Protein 5MVX (pdb70)

Sequence (299 aa):
SGVFQLQLQEFINERGVLASGRPCEPGCRTFFRVCLKHFQAVVSPGPCTFGTVSTPVLGTNSFAVRDDSSGGGRNPLQLPFNFTWPGTFSLIIEAWHAPGDDLRPEALPPDALISKIAIQGSLAVGQNWLLDEQTSTLTRLRYSYRVICSDNYYGDNCSRLCKKRNDHHFGHYVCQPDGNLSCLPGWTGEYCQQPICLSGCHEQNGYCSKPAECLCRPGWQGRLCNECIPHNGCRHGTCSTPWQCTCDEGWGGLFCDQDLNYCTHHSPCKNGATCSNSGQRSYTCTCRPGYTGVDCELEL

GO terms:
  GO:0044344 cellular response to fibroblast growth factor stimulus (P, IDA)
  GO:0035924 cellular response to vascular endothelial growth factor stimulus (P, IMP)
  GO:0010596 negative regulation of endothelial cell migration (P, IMP)
  GO:0060579 ventral spinal cord interneuron fate commitment (P, IMP)
  GO:0090051 negative regulation of cell migration involved in sprouting angiogenesis (P, IMP)
  GO:0008285 negative regulation of cell population proliferation (P, IMP)
  GO:0005515 protein binding (F, IPI)
  GO:0005112 Notch binding (F, TAS)
  GO:0007165 signal transduction (P, TAS)
  GO:0005886 plasma membrane (C, TAS)
  GO:0003180 aortic valve morphogenesis (P, IDA)
  GO:0010628 positive regulation of gene expression (P, IDA)
  GO:0007219 Notch signaling pathway (P, IDA)
  GO:0048018 receptor ligand activity (F, IDA)
  GO:0005112 Notch binding (F, IPI)
  GO:0010629 negative regulation of gene expression (P, IDA)
  GO:1903588 negative regulation of blood vessel endothelial cell proliferation involved in sprouting angiogenesis (P, IDA)
  GO:0090051 negative regulation of cell migration involved in sprouting angiogenesis (P, IDA)

Organism: Homo sapiens (NCBI:txid9606)

Structure (mmCIF, N/CA/C/O backbone):
data_5MVX
#
_entry.id   5MVX
#
_cell.length_a   127.896
_cell.length_b   49.753
_cell.length_c   70.031
_cell.angle_alpha   90.00
_cell.angle_beta   109.15
_cell.angle_gamma   90.00
#
_symmetry.space_group_name_H-M   'C 1 2 1'
#
loop_
_entity.id
_entity.type
_entity.pdbx_description
1 polymer 'Delta-like protein 4'
2 non-polymer alpha-L-fucopyranose
3 water water
#
loop_
_atom_site.group_PDB
_atom_site.id
_atom_site.type_symbol
_atom_site.label_atom_id
_atom_site.label_alt_id
_atom_site.label_comp_id
_atom_site.label_asym_id
_atom_site.label_entity_id
_atom_site.label_seq_id
_atom_site.pdbx_PDB_ins_code
_atom_site.Cartn_x
_atom_site.Cartn_y
_atom_site.Cartn_z
_atom_site.occupancy
_atom_site.B_iso_or_equiv
_atom_site.auth_seq_id
_atom_site.auth_comp_id
_atom_site.auth_asym_id
_atom_site.auth_atom_id
_atom_site.pdbx_PDB_model_num
ATOM 1 N N . SER A 1 1 ? -1.045 -15.466 42.682 1.00 50.28 27 SER A N 1
ATOM 2 C CA . SER A 1 1 ? -0.118 -14.800 43.589 1.00 51.99 27 SER A CA 1
ATOM 3 C C . SER A 1 1 ? 0.910 -15.800 44.110 1.00 45.81 27 SER A C 1
ATOM 4 O O . SER A 1 1 ? 0.748 -17.006 43.923 1.00 44.69 27 SER A O 1
ATOM 7 N N . GLY A 1 2 ? 1.956 -15.307 44.761 1.00 47.74 28 GLY A N 1
ATOM 8 C CA . GLY A 1 2 ? 2.968 -16.185 45.310 1.00 45.11 28 GLY A CA 1
ATOM 9 C C . GLY A 1 2 ? 4.219 -15.412 45.675 1.00 40.91 28 GLY A C 1
ATOM 10 O O . GLY A 1 2 ? 4.214 -14.183 45.749 1.00 39.99 28 GLY A O 1
ATOM 11 N N . VAL A 1 3 ? 5.297 -16.168 45.910 1.00 37.60 29 VAL A N 1
ATOM 12 C CA . VAL A 1 3 ? 6.576 -15.581 46.302 1.00 38.24 29 VAL A CA 1
ATOM 13 C C . VAL A 1 3 ? 7.703 -16.247 45.521 1.00 42.16 29 VAL A C 1
ATOM 14 O O . VAL A 1 3 ? 7.898 -17.466 45.614 1.00 35.62 29 VAL A O 1
ATOM 18 N N . PHE A 1 4 ? 8.448 -15.448 44.764 1.00 37.24 30 PHE A N 1
ATOM 19 C CA . PHE A 1 4 ? 9.665 -15.918 44.117 1.00 40.04 30 PHE A CA 1
ATOM 20 C C . PHE A 1 4 ? 10.802 -15.861 45.131 1.00 38.22 30 PHE A C 1
ATOM 21 O O . PHE A 1 4 ? 11.052 -14.809 45.730 1.00 39.02 30 PHE A O 1
ATOM 29 N N . GLN A 1 5 ? 11.474 -16.986 45.346 1.00 32.70 31 GLN A N 1
ATOM 30 C CA . GLN A 1 5 ? 12.573 -17.060 46.296 1.00 35.00 31 GLN A CA 1
ATOM 31 C C . GLN A 1 5 ? 13.877 -17.303 45.553 1.00 36.53 31 GLN A C 1
ATOM 32 O O . GLN A 1 5 ? 13.906 -18.039 44.567 1.00 37.78 31 GLN A O 1
ATOM 38 N N . LEU A 1 6 ? 14.953 -16.683 46.035 1.00 38.05 32 LEU A N 1
ATOM 39 C CA . LEU A 1 6 ? 16.265 -16.787 45.403 1.00 35.03 32 LEU A CA 1
ATOM 40 C C . LEU A 1 6 ? 17.309 -16.967 46.491 1.00 36.64 32 LEU A C 1
ATOM 41 O O . LEU A 1 6 ? 17.374 -16.160 47.425 1.00 36.98 32 LEU A O 1
ATOM 46 N N . GLN A 1 7 ? 18.092 -18.038 46.394 1.00 35.38 33 GLN A N 1
ATOM 47 C CA . GLN A 1 7 ? 19.264 -18.238 47.235 1.00 40.10 33 GLN A CA 1
ATOM 48 C C . GLN A 1 7 ? 20.506 -17.852 46.449 1.00 43.72 33 GLN A C 1
ATOM 49 O O . GLN A 1 7 ? 20.642 -18.218 45.279 1.00 41.99 33 GLN A O 1
ATOM 55 N N . LEU A 1 8 ? 21.414 -17.128 47.092 1.00 43.08 34 LEU A N 1
ATOM 56 C CA . LEU A 1 8 ? 22.745 -16.870 46.548 1.00 42.48 34 LEU A CA 1
ATOM 57 C C . LEU A 1 8 ? 23.721 -17.725 47.341 1.00 42.29 34 LEU A C 1
ATOM 58 O O . LEU A 1 8 ? 23.809 -17.593 48.567 1.00 43.83 34 LEU A O 1
ATOM 63 N N . GLN A 1 9 ? 24.424 -18.617 46.655 1.00 37.90 35 GLN A N 1
ATOM 64 C CA . GLN A 1 9 ? 25.241 -19.613 47.337 1.00 40.19 35 GLN A CA 1
ATOM 65 C C . GLN A 1 9 ? 26.726 -19.276 47.342 1.00 39.31 35 GLN A C 1
ATOM 66 O O . GLN A 1 9 ? 27.360 -19.377 48.393 1.00 38.10 35 GLN A O 1
ATOM 72 N N . GLU A 1 10 ? 27.289 -18.862 46.202 1.00 38.50 36 GLU A N 1
ATOM 73 C CA . GLU A 1 10 ? 28.728 -18.653 46.071 1.00 38.01 36 GLU A CA 1
ATOM 74 C C . GLU A 1 10 ? 28.997 -17.637 44.965 1.00 38.87 36 GLU A C 1
ATOM 75 O O . GLU A 1 10 ? 28.335 -17.656 43.923 1.00 38.34 36 GLU A O 1
ATOM 81 N N . PHE A 1 11 ? 29.974 -16.759 45.195 1.00 35.06 37 PHE A N 1
ATOM 82 C CA . PHE A 1 11 ? 30.410 -15.789 44.198 1.00 33.99 37 PHE A CA 1
ATOM 83 C C . PHE A 1 11 ? 31.925 -15.844 44.107 1.00 34.70 37 PHE A C 1
ATOM 84 O O . PHE A 1 11 ? 32.609 -15.776 45.133 1.00 35.16 37 PHE A O 1
ATOM 92 N N . ILE A 1 12 ? 32.440 -15.996 42.886 1.00 35.21 38 ILE A N 1
ATOM 93 C CA . ILE A 1 12 ? 33.872 -16.115 42.617 1.00 36.89 38 ILE A CA 1
ATOM 94 C C . ILE A 1 12 ? 34.327 -14.846 41.910 1.00 39.23 38 ILE A C 1
ATOM 95 O O . ILE A 1 12 ? 33.773 -14.480 40.870 1.00 37.98 38 ILE A O 1
ATOM 100 N N . ASN A 1 13 ? 35.347 -14.185 42.464 1.00 39.86 39 ASN A N 1
ATOM 101 C CA . ASN A 1 13 ? 35.950 -12.985 41.875 1.00 38.88 39 ASN A CA 1
ATOM 102 C C . ASN A 1 13 ? 37.415 -12.997 42.333 1.00 38.13 39 ASN A C 1
ATOM 103 O O . ASN A 1 13 ? 37.823 -12.289 43.259 1.00 38.14 39 ASN A O 1
ATOM 108 N N . GLU A 1 14 ? 38.217 -13.855 41.692 1.00 45.74 40 GLU A N 1
ATOM 109 C CA . GLU A 1 14 ? 39.556 -14.137 42.213 1.00 51.12 40 GLU A CA 1
ATOM 110 C C . GLU A 1 14 ? 40.518 -12.962 42.040 1.00 49.08 40 GLU A C 1
ATOM 111 O O . GLU A 1 14 ? 41.400 -12.774 42.885 1.00 49.79 40 GLU A O 1
ATOM 117 N N . ARG A 1 15 ? 40.365 -12.152 40.983 1.00 51.69 41 ARG A N 1
ATOM 118 C CA . ARG A 1 15 ? 41.181 -10.942 40.849 1.00 48.51 41 ARG A CA 1
ATOM 119 C C . ARG A 1 15 ? 40.668 -9.764 41.664 1.00 44.96 41 ARG A C 1
ATOM 120 O O . ARG A 1 15 ? 41.355 -8.740 41.724 1.00 45.21 41 ARG A O 1
ATOM 128 N N . GLY A 1 16 ? 39.479 -9.860 42.255 1.00 40.97 42 GLY A N 1
ATOM 129 C CA . GLY A 1 16 ? 38.928 -8.736 42.986 1.00 36.72 42 GLY A CA 1
ATOM 130 C C . GLY A 1 16 ? 38.793 -7.481 42.147 1.00 35.59 42 GLY A C 1
ATOM 131 O O . GLY A 1 16 ? 39.237 -6.403 42.556 1.00 38.05 42 GLY A O 1
ATOM 132 N N . VAL A 1 17 ? 38.176 -7.606 40.971 1.00 38.53 43 VAL A N 1
ATOM 133 C CA . VAL A 1 17 ? 38.093 -6.514 40.007 1.00 40.10 43 VAL A CA 1
ATOM 134 C C . VAL A 1 17 ? 36.636 -6.139 39.765 1.00 36.76 43 VAL A C 1
ATOM 135 O O . VAL A 1 17 ? 35.717 -6.940 39.945 1.00 34.71 43 VAL A O 1
ATOM 139 N N . LEU A 1 18 ? 36.447 -4.895 39.340 1.00 35.62 44 LEU A N 1
ATOM 140 C CA . LEU A 1 18 ? 35.169 -4.377 38.894 1.00 36.23 44 LEU A CA 1
ATOM 141 C C . LEU A 1 18 ? 34.931 -4.774 37.434 1.00 38.33 44 LEU A C 1
ATOM 142 O O . LEU A 1 18 ? 35.823 -5.292 36.754 1.00 39.61 44 LEU A O 1
ATOM 147 N N . ALA A 1 19 ? 33.699 -4.553 36.957 1.00 35.35 45 ALA A N 1
ATOM 148 C CA . ALA A 1 19 ? 33.392 -4.831 35.558 1.00 40.14 45 ALA A CA 1
ATOM 149 C C . ALA A 1 19 ? 34.274 -4.016 34.626 1.00 35.65 45 ALA A C 1
ATOM 150 O O . ALA A 1 19 ? 34.548 -4.447 33.505 1.00 38.44 45 ALA A O 1
ATOM 152 N N . SER A 1 20 ? 34.731 -2.844 35.076 1.00 38.96 46 SER A N 1
ATOM 153 C CA . SER A 1 20 ? 35.674 -2.039 34.303 1.00 43.14 46 SER A CA 1
ATOM 154 C C . SER A 1 20 ? 37.043 -2.696 34.181 1.00 45.52 46 SER A C 1
ATOM 155 O O . SER A 1 20 ? 37.839 -2.305 33.317 1.00 45.11 46 SER A O 1
ATOM 158 N N . GLY A 1 21 ? 37.341 -3.682 35.013 1.00 47.55 47 GLY A N 1
ATOM 159 C CA . GLY A 1 21 ? 38.662 -4.266 35.049 1.00 38.45 47 GLY A CA 1
ATOM 160 C C . GLY A 1 21 ? 39.577 -3.659 36.086 1.00 43.03 47 GLY A C 1
ATOM 161 O O . GLY A 1 21 ? 40.680 -4.174 36.290 1.00 52.25 47 GLY A O 1
ATOM 162 N N . ARG A 1 22 ? 39.157 -2.595 36.749 1.00 46.48 48 ARG A N 1
ATOM 163 C CA . ARG A 1 22 ? 39.968 -1.984 37.792 1.00 43.98 48 ARG A CA 1
ATOM 164 C C . ARG A 1 22 ? 39.787 -2.721 39.123 1.00 51.62 48 ARG A C 1
ATOM 165 O O . ARG A 1 22 ? 38.692 -3.209 39.426 1.00 42.55 48 ARG A O 1
ATOM 173 N N . PRO A 1 23 ? 40.848 -2.815 39.936 1.00 50.42 49 PRO A N 1
ATOM 174 C CA . PRO A 1 23 ? 40.729 -3.516 41.222 1.00 47.17 49 PRO A CA 1
ATOM 175 C C . PRO A 1 23 ? 39.881 -2.753 42.231 1.00 47.59 49 PRO A C 1
ATOM 176 O O . PRO A 1 23 ? 39.968 -1.529 42.357 1.00 47.64 49 PRO A O 1
ATOM 180 N N . CYS A 1 24 ? 39.053 -3.494 42.959 1.00 41.53 50 CYS A N 1
ATOM 181 C CA . CYS A 1 24 ? 38.373 -2.909 44.101 1.00 43.12 50 CYS A CA 1
ATOM 182 C C . CYS A 1 24 ? 39.385 -2.572 45.188 1.00 47.03 50 CYS A C 1
ATOM 183 O O . CYS A 1 24 ? 40.324 -3.333 45.441 1.00 44.94 50 CYS A O 1
ATOM 186 N N . GLU A 1 25 ? 39.180 -1.436 45.845 1.00 47.27 51 GLU A N 1
ATOM 187 C CA . GLU A 1 25 ? 40.021 -1.028 46.967 1.00 51.63 51 GLU A CA 1
ATOM 188 C C . GLU A 1 25 ? 39.245 -1.092 48.261 1.00 45.91 51 GLU A C 1
ATOM 189 O O . GLU A 1 25 ? 38.213 -0.434 48.368 1.00 48.13 51 GLU A O 1
ATOM 195 N N . PRO A 1 26 ? 39.716 -1.870 49.257 1.00 44.72 52 PRO A N 1
ATOM 196 C CA . PRO A 1 26 ? 40.861 -2.783 49.298 1.00 42.89 52 PRO A CA 1
ATOM 197 C C . PRO A 1 26 ? 40.501 -4.173 48.779 1.00 43.74 52 PRO A C 1
ATOM 198 O O . PRO A 1 26 ? 41.371 -5.030 48.593 1.00 42.40 52 PRO A O 1
ATOM 202 N N . GLY A 1 27 ? 39.203 -4.375 48.569 1.00 43.88 53 GLY A N 1
ATOM 203 C CA . GLY A 1 27 ? 38.660 -5.586 47.976 1.00 40.77 53 GLY A CA 1
ATOM 204 C C . GLY A 1 27 ? 37.202 -5.355 47.652 1.00 38.06 53 GLY A C 1
ATOM 205 O O . GLY A 1 27 ? 36.593 -4.385 48.111 1.00 35.65 53 GLY A O 1
ATOM 206 N N . CYS A 1 28 ? 36.636 -6.257 46.853 1.00 36.07 54 CYS A N 1
ATOM 207 C CA . CYS A 1 28 ? 35.257 -6.075 46.388 1.00 31.93 54 CYS A CA 1
ATOM 208 C C . CYS A 1 28 ? 34.288 -6.466 47.507 1.00 34.12 54 CYS A C 1
ATOM 209 O O . CYS A 1 28 ? 34.021 -7.650 47.739 1.00 33.33 54 CYS A O 1
ATOM 212 N N . ARG A 1 29 ? 33.757 -5.462 48.207 1.00 31.35 55 ARG A N 1
ATOM 213 C CA . ARG A 1 29 ? 32.744 -5.656 49.246 1.00 31.91 55 ARG A CA 1
ATOM 214 C C . ARG A 1 29 ? 31.400 -5.820 48.547 1.00 32.77 55 ARG A C 1
ATOM 215 O O . ARG A 1 29 ? 30.750 -4.837 48.180 1.00 31.37 55 ARG A O 1
ATOM 223 N N . THR A 1 30 ? 30.984 -7.070 48.361 1.00 33.95 56 THR A N 1
ATOM 224 C CA . THR A 1 30 ? 30.021 -7.438 47.328 1.00 31.72 56 THR A CA 1
ATOM 225 C C . THR A 1 30 ? 28.625 -7.567 47.919 1.00 31.47 56 THR A C 1
ATOM 226 O O . THR A 1 30 ? 28.408 -8.372 48.832 1.00 30.50 56 THR A O 1
ATOM 230 N N . PHE A 1 31 ? 27.689 -6.784 47.388 1.00 30.22 57 PHE A N 1
ATOM 231 C CA . PHE A 1 31 ? 26.262 -6.955 47.616 1.00 31.53 57 PHE A CA 1
ATOM 232 C C . PHE A 1 31 ? 25.557 -7.070 46.268 1.00 31.87 57 PHE A C 1
ATOM 233 O O . PHE A 1 31 ? 26.131 -6.782 45.208 1.00 31.37 57 PHE A O 1
ATOM 241 N N . PHE A 1 32 ? 24.302 -7.505 46.309 1.00 31.49 58 PHE A N 1
ATOM 242 C CA . PHE A 1 32 ? 23.565 -7.861 45.105 1.00 30.67 58 PHE A CA 1
ATOM 243 C C . PHE A 1 32 ? 22.262 -7.074 45.001 1.00 34.50 58 PHE A C 1
ATOM 244 O O . PHE A 1 32 ? 21.563 -6.888 45.997 1.00 35.51 58 PHE A O 1
ATOM 252 N N . ARG A 1 33 ? 21.950 -6.603 43.790 1.00 36.38 59 ARG A N 1
ATOM 253 C CA . ARG A 1 33 ? 20.636 -6.062 43.447 1.00 36.29 59 ARG A CA 1
ATOM 254 C C . ARG A 1 33 ? 19.958 -7.024 42.483 1.00 39.37 59 ARG A C 1
ATOM 255 O O . ARG A 1 33 ? 20.567 -7.446 41.489 1.00 31.93 59 ARG A O 1
ATOM 263 N N . VAL A 1 34 ? 18.700 -7.348 42.759 1.00 37.37 60 VAL A N 1
ATOM 264 C CA . VAL A 1 34 ? 17.955 -8.361 42.022 1.00 34.50 60 VAL A CA 1
ATOM 265 C C . VAL A 1 34 ? 16.724 -7.717 41.407 1.00 38.38 60 VAL A C 1
ATOM 266 O O . VAL A 1 34 ? 15.950 -7.058 42.105 1.00 35.78 60 VAL A O 1
ATOM 270 N N . CYS A 1 35 ? 16.546 -7.914 40.103 1.00 37.81 61 CYS A N 1
ATOM 271 C CA . CYS A 1 35 ? 15.390 -7.427 39.359 1.00 35.79 61 CYS A CA 1
ATOM 272 C C . CYS A 1 35 ? 14.699 -8.620 38.711 1.00 41.14 61 CYS A C 1
ATOM 273 O O . CYS A 1 35 ? 15.328 -9.369 37.952 1.00 35.07 61 CYS A O 1
ATOM 276 N N . LEU A 1 36 ? 13.411 -8.798 39.002 1.00 35.78 62 LEU A N 1
ATOM 277 C CA . LEU A 1 36 ? 12.622 -9.882 38.426 1.00 34.36 62 LEU A CA 1
ATOM 278 C C . LEU A 1 36 ? 11.511 -9.286 37.577 1.00 42.62 62 LEU A C 1
ATOM 279 O O . LEU A 1 36 ? 10.799 -8.383 38.030 1.00 40.38 62 LEU A O 1
ATOM 284 N N . LYS A 1 37 ? 11.365 -9.778 36.345 1.00 40.41 63 LYS A N 1
ATOM 285 C CA . LYS A 1 37 ? 10.381 -9.218 35.431 1.00 41.75 63 LYS A CA 1
ATOM 286 C C . LYS A 1 37 ? 9.778 -10.318 34.570 1.00 42.61 63 LYS A C 1
ATOM 287 O O . LYS A 1 37 ? 10.270 -11.452 34.526 1.00 39.25 63 LYS A O 1
ATOM 293 N N . HIS A 1 38 ? 8.702 -9.957 33.868 1.00 41.08 64 HIS A N 1
ATOM 294 C CA . HIS A 1 38 ? 8.083 -10.863 32.911 1.00 40.84 64 HIS A CA 1
ATOM 295 C C . HIS A 1 38 ? 9.054 -11.202 31.789 1.00 44.85 64 HIS A C 1
ATOM 296 O O . HIS A 1 38 ? 9.937 -10.416 31.439 1.00 44.87 64 HIS A O 1
ATOM 303 N N . PHE A 1 39 ? 8.878 -12.388 31.217 1.00 44.84 65 PHE A N 1
ATOM 304 C CA . PHE A 1 39 ? 9.803 -12.854 30.197 1.00 45.50 65 PHE A CA 1
ATOM 305 C C . PHE A 1 39 ? 9.744 -11.964 28.960 1.00 49.15 65 PHE A C 1
ATOM 306 O O . PHE A 1 39 ? 8.671 -11.554 28.515 1.00 47.65 65 PHE A O 1
ATOM 314 N N . GLN A 1 40 ? 10.912 -11.650 28.411 1.00 52.17 66 GLN A N 1
ATOM 315 C CA . GLN A 1 40 ? 10.982 -11.025 27.097 1.00 65.97 66 GLN A CA 1
ATOM 316 C C . GLN A 1 40 ? 12.089 -11.676 26.283 1.00 63.96 66 GLN A C 1
ATOM 317 O O . GLN A 1 40 ? 13.143 -12.034 26.820 1.00 64.92 66 GLN A O 1
ATOM 323 N N . ALA A 1 41 ? 11.839 -11.804 24.977 1.00 72.13 67 ALA A N 1
ATOM 324 C CA . ALA A 1 41 ? 12.746 -12.531 24.091 1.00 76.21 67 ALA A CA 1
ATOM 325 C C . ALA A 1 41 ? 14.162 -11.963 24.146 1.00 81.43 67 ALA A C 1
ATOM 326 O O . ALA A 1 41 ? 15.138 -12.714 24.272 1.00 81.51 67 ALA A O 1
ATOM 328 N N . VAL A 1 42 ? 14.299 -10.640 24.059 1.00 83.81 68 VAL A N 1
ATOM 329 C CA . VAL A 1 42 ? 15.604 -9.985 24.058 1.00 85.40 68 VAL A CA 1
ATOM 330 C C . VAL A 1 42 ? 15.723 -9.113 25.298 1.00 80.84 68 VAL A C 1
ATOM 331 O O . VAL A 1 42 ? 14.817 -8.330 25.610 1.00 73.88 68 VAL A O 1
ATOM 335 N N . VAL A 1 43 ? 16.846 -9.264 26.001 1.00 81.88 69 VAL A N 1
ATOM 336 C CA . VAL A 1 43 ? 17.234 -8.451 27.148 1.00 82.00 69 VAL A CA 1
ATOM 337 C C . VAL A 1 43 ? 17.194 -6.977 26.765 1.00 85.66 69 VAL A C 1
ATOM 338 O O . VAL A 1 43 ? 17.968 -6.519 25.915 1.00 79.68 69 VAL A O 1
ATOM 342 N N . SER A 1 44 ? 16.279 -6.231 27.381 1.00 83.75 70 SER A N 1
ATOM 343 C CA . SER A 1 44 ? 16.070 -4.822 27.086 1.00 77.81 70 SER A CA 1
ATOM 344 C C . SER A 1 44 ? 15.694 -4.113 28.376 1.00 78.01 70 SER A C 1
ATOM 345 O O . SER A 1 44 ? 15.074 -4.723 29.257 1.00 73.62 70 SER A O 1
ATOM 348 N N . PRO A 1 45 ? 16.048 -2.837 28.523 1.00 78.52 71 PRO A N 1
ATOM 349 C CA . PRO A 1 45 ? 15.694 -2.115 29.749 1.00 69.69 71 PRO A CA 1
ATOM 350 C C . PRO A 1 45 ? 14.185 -2.018 29.895 1.00 63.39 71 PRO A C 1
ATOM 351 O O . PRO A 1 45 ? 13.417 -2.248 28.958 1.00 70.06 71 PRO A O 1
ATOM 355 N N . GLY A 1 46 ? 13.760 -1.673 31.100 1.00 61.65 72 GLY A N 1
ATOM 356 C CA . GLY A 1 46 ? 12.357 -1.634 31.422 1.00 56.70 72 GLY A CA 1
ATOM 357 C C . GLY A 1 46 ? 12.148 -1.959 32.882 1.00 54.58 72 GLY A C 1
ATOM 358 O O . GLY A 1 46 ? 13.044 -2.476 33.554 1.00 62.45 72 GLY A O 1
ATOM 359 N N . PRO A 1 47 ? 10.958 -1.672 33.399 1.00 54.58 73 PRO A N 1
ATOM 360 C CA . PRO A 1 47 ? 10.732 -1.787 34.841 1.00 49.35 73 PRO A CA 1
ATOM 361 C C . PRO A 1 47 ? 10.756 -3.232 35.311 1.00 52.61 73 PRO A C 1
ATOM 362 O O . PRO A 1 47 ? 10.559 -4.177 34.540 1.00 54.11 73 PRO A O 1
ATOM 366 N N . CYS A 1 48 ? 10.997 -3.389 36.615 1.00 53.23 74 CYS A N 1
ATOM 367 C CA . CYS A 1 48 ? 11.032 -4.704 37.254 1.00 48.92 74 CYS A CA 1
ATOM 368 C C . CYS A 1 48 ? 9.608 -5.030 37.684 1.00 45.74 74 CYS A C 1
ATOM 369 O O . CYS A 1 48 ? 9.166 -4.679 38.774 1.00 45.56 74 CYS A O 1
ATOM 372 N N . THR A 1 49 ? 8.884 -5.734 36.813 1.00 47.81 75 THR A N 1
ATOM 373 C CA . THR A 1 49 ? 7.448 -5.914 37.004 1.00 49.09 75 THR A CA 1
ATOM 374 C C . THR A 1 49 ? 7.105 -6.813 38.192 1.00 49.41 75 THR A C 1
ATOM 375 O O . THR A 1 49 ? 5.971 -6.757 38.678 1.00 53.54 75 THR A O 1
ATOM 379 N N . PHE A 1 50 ? 8.039 -7.636 38.674 1.00 43.03 76 PHE A N 1
ATOM 380 C CA . PHE A 1 50 ? 7.853 -8.373 39.921 1.00 43.28 76 PHE A CA 1
ATOM 381 C C . PHE A 1 50 ? 8.540 -7.712 41.098 1.00 46.51 76 PHE A C 1
ATOM 382 O O . PHE A 1 50 ? 8.457 -8.231 42.214 1.00 50.56 76 PHE A O 1
ATOM 390 N N . GLY A 1 51 ? 9.259 -6.624 40.874 1.00 45.39 77 GLY A N 1
ATOM 391 C CA . GLY A 1 51 ? 9.930 -5.918 41.945 1.00 46.47 77 GLY A CA 1
ATOM 392 C C . GLY A 1 51 ? 11.438 -6.117 41.921 1.00 47.52 77 GLY A C 1
ATOM 393 O O . GLY A 1 51 ? 11.999 -6.871 41.120 1.00 36.67 77 GLY A O 1
ATOM 394 N N . THR A 1 52 ? 12.081 -5.381 42.822 1.00 47.74 78 THR A N 1
ATOM 395 C CA . THR A 1 52 ? 13.507 -5.452 43.084 1.00 42.52 78 THR A CA 1
ATOM 396 C C . THR A 1 52 ? 13.721 -5.747 44.558 1.00 45.01 78 THR A C 1
ATOM 397 O O . THR A 1 52 ? 12.899 -5.378 45.403 1.00 49.11 78 THR A O 1
ATOM 401 N N . VAL A 1 53 ? 14.833 -6.415 44.861 1.00 38.65 79 VAL A N 1
ATOM 402 C CA . VAL A 1 53 ? 15.299 -6.604 46.229 1.00 39.10 79 VAL A CA 1
ATOM 403 C C . VAL A 1 53 ? 16.815 -6.490 46.198 1.00 40.33 79 VAL A C 1
ATOM 404 O O . VAL A 1 53 ? 17.439 -6.689 45.150 1.00 42.55 79 VAL A O 1
ATOM 408 N N . SER A 1 54 ? 17.405 -6.110 47.333 1.00 37.37 80 SER A N 1
ATOM 409 C CA . SER A 1 54 ? 18.848 -5.934 47.447 1.00 40.79 80 SER A CA 1
ATOM 410 C C . SER A 1 54 ? 19.351 -6.626 48.705 1.00 40.90 80 SER A C 1
ATOM 411 O O . SER A 1 54 ? 18.598 -6.856 49.649 1.00 41.30 80 SER A O 1
ATOM 414 N N . THR A 1 55 ? 20.640 -6.953 48.715 1.00 37.41 81 THR A N 1
ATOM 415 C CA . THR A 1 55 ? 21.245 -7.555 49.892 1.00 38.49 81 THR A CA 1
ATOM 416 C C . THR A 1 55 ? 22.178 -6.576 50.585 1.00 37.97 81 THR A C 1
ATOM 417 O O . THR A 1 55 ? 22.611 -5.579 49.997 1.00 37.70 81 THR A O 1
ATOM 421 N N . PRO A 1 56 ? 22.523 -6.832 51.833 1.00 36.06 82 PRO A N 1
ATOM 422 C CA . PRO A 1 56 ? 23.713 -6.179 52.388 1.00 38.11 82 PRO A CA 1
ATOM 423 C C . PRO A 1 56 ? 24.969 -6.780 51.773 1.00 38.23 82 PRO A C 1
ATOM 424 O O . PRO A 1 56 ? 24.884 -7.680 50.924 1.00 31.70 82 PRO A O 1
ATOM 428 N N . VAL A 1 57 ? 26.141 -6.287 52.186 1.00 36.79 83 VAL A N 1
ATOM 429 C CA . VAL A 1 57 ? 27.391 -6.903 51.760 1.00 36.17 83 VAL A CA 1
ATOM 430 C C . VAL A 1 57 ? 27.472 -8.314 52.326 1.00 37.54 83 VAL A C 1
ATOM 431 O O . VAL A 1 57 ? 27.310 -8.536 53.532 1.00 35.47 83 VAL A O 1
ATOM 435 N N . LEU A 1 58 ? 27.706 -9.283 51.446 1.00 38.10 84 LEU A N 1
ATOM 436 C CA . LEU A 1 58 ? 27.692 -10.679 51.845 1.00 35.53 84 LEU A CA 1
ATOM 437 C C . LEU A 1 58 ? 29.080 -11.271 51.994 1.00 35.98 84 LEU A C 1
ATOM 438 O O . LEU A 1 58 ? 29.216 -12.300 52.657 1.00 37.10 84 LEU A O 1
ATOM 443 N N . GLY A 1 59 ? 30.093 -10.652 51.395 1.00 35.40 85 GLY A N 1
ATOM 444 C CA . GLY A 1 59 ? 31.453 -11.157 51.433 1.00 31.90 85 GLY A CA 1
ATOM 445 C C . GLY A 1 59 ? 32.348 -10.248 50.616 1.00 34.89 85 GLY A C 1
ATOM 446 O O . GLY A 1 59 ? 31.894 -9.266 50.020 1.00 32.75 85 GLY A O 1
ATOM 447 N N . THR A 1 60 ? 33.634 -10.593 50.589 1.00 29.12 86 THR A N 1
ATOM 448 C CA . THR A 1 60 ? 34.646 -9.818 49.886 1.00 33.91 86 THR A CA 1
ATOM 449 C C . THR A 1 60 ? 35.374 -10.706 48.888 1.00 37.21 86 THR A C 1
ATOM 450 O O . THR A 1 60 ? 35.830 -11.798 49.245 1.00 34.03 86 THR A O 1
ATOM 454 N N . ASN A 1 61 ? 35.484 -10.220 47.647 1.00 32.33 87 ASN A N 1
ATOM 455 C CA . ASN A 1 61 ? 36.091 -10.932 46.525 1.00 33.67 87 ASN A CA 1
ATOM 456 C C . ASN A 1 61 ? 35.400 -12.270 46.289 1.00 36.37 87 ASN A C 1
ATOM 457 O O . ASN A 1 61 ? 34.302 -12.294 45.719 1.00 36.50 87 ASN A O 1
ATOM 462 N N . SER A 1 62 ? 36.018 -13.381 46.692 1.00 34.45 88 SER A N 1
ATOM 463 C CA . SER A 1 62 ? 35.418 -14.707 46.550 1.00 37.29 88 SER A CA 1
ATOM 464 C C . S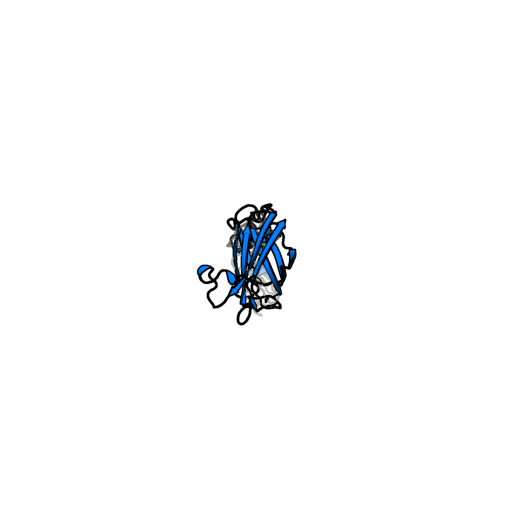ER A 1 62 ? 34.879 -15.193 47.892 1.00 39.18 88 SER A C 1
ATOM 465 O O . SER A 1 62 ? 35.570 -15.110 48.912 1.00 41.09 88 SER A O 1
ATOM 468 N N . PHE A 1 63 ? 33.650 -15.704 47.896 1.00 36.58 89 PHE A N 1
ATOM 469 C CA . PHE A 1 63 ? 33.048 -16.045 49.176 1.00 37.43 89 PHE A CA 1
ATOM 470 C C . PHE A 1 63 ? 31.887 -17.007 48.985 1.00 39.72 89 PHE A C 1
ATOM 471 O O . PHE A 1 63 ? 31.222 -17.010 47.944 1.00 36.92 89 PHE A O 1
ATOM 479 N N . ALA A 1 64 ? 31.662 -17.828 50.011 1.00 38.14 90 ALA A N 1
ATOM 480 C CA . ALA A 1 64 ? 30.420 -18.571 50.158 1.00 39.16 90 ALA A CA 1
ATOM 481 C C . ALA A 1 64 ? 29.475 -17.768 51.043 1.00 38.90 90 ALA A C 1
ATOM 482 O O . ALA A 1 64 ? 29.892 -17.179 52.041 1.00 40.21 90 ALA A O 1
ATOM 484 N N . VAL A 1 65 ? 28.206 -17.721 50.660 1.00 42.82 91 VAL A N 1
ATOM 485 C CA . VAL A 1 65 ? 27.226 -16.928 51.393 1.00 38.39 91 VAL A CA 1
ATOM 486 C C . VAL A 1 65 ? 26.827 -17.683 52.654 1.00 46.99 91 VAL A C 1
ATOM 487 O O . VAL A 1 65 ? 26.473 -18.866 52.592 1.00 46.84 91 VAL A O 1
ATOM 491 N N . ARG A 1 66 ? 26.889 -17.003 53.801 1.00 46.74 92 ARG A N 1
ATOM 492 C CA . ARG A 1 66 ? 26.543 -17.621 55.077 1.00 48.95 92 ARG A CA 1
ATOM 493 C C . ARG A 1 66 ? 25.040 -17.874 55.163 1.00 51.46 92 ARG A C 1
ATOM 494 O O . ARG A 1 66 ? 24.231 -17.140 54.591 1.00 52.72 92 ARG A O 1
ATOM 502 N N . ASP A 1 67 ? 24.668 -18.928 55.894 1.00 53.30 93 ASP A N 1
ATOM 503 C CA . ASP A 1 67 ? 23.256 -19.283 56.023 1.00 57.70 93 ASP A CA 1
ATOM 504 C C . ASP A 1 67 ? 22.434 -18.164 56.646 1.00 52.86 93 ASP A C 1
ATOM 505 O O . ASP A 1 67 ? 21.234 -18.050 56.369 1.00 54.54 93 ASP A O 1
ATOM 510 N N . ASP A 1 68 ? 23.052 -17.342 57.498 1.00 57.52 94 ASP A N 1
ATOM 511 C CA . ASP A 1 68 ? 22.326 -16.266 58.167 1.00 63.21 94 ASP A CA 1
ATOM 512 C C . ASP A 1 68 ? 21.976 -15.133 57.214 1.00 59.30 94 ASP A C 1
ATOM 513 O O . ASP A 1 68 ? 20.916 -14.510 57.356 1.00 52.87 94 ASP A O 1
ATOM 518 N N . SER A 1 69 ? 22.851 -14.851 56.248 1.00 52.27 95 SER A N 1
ATOM 519 C CA . SER A 1 69 ? 22.733 -13.638 55.453 1.00 47.88 95 SER A CA 1
ATOM 520 C C . SER A 1 69 ? 21.443 -13.632 54.649 1.00 43.20 95 SER A C 1
ATOM 521 O O . SER A 1 69 ? 20.899 -14.682 54.301 1.00 44.41 95 SER A O 1
ATOM 524 N N . SER A 1 70 ? 20.949 -12.430 54.363 1.00 42.05 96 SER A N 1
ATOM 525 C CA . SER A 1 70 ? 19.913 -12.278 53.350 1.00 44.78 96 SER A CA 1
ATOM 526 C C . SER A 1 70 ? 20.413 -12.855 52.033 1.00 46.32 96 SER A C 1
ATOM 527 O O . SER A 1 70 ? 21.403 -12.376 51.474 1.00 46.76 96 SER A O 1
ATOM 530 N N . GLY A 1 71 ? 19.753 -13.904 51.554 1.00 43.66 97 GLY A N 1
ATOM 531 C CA . GLY A 1 71 ? 20.198 -14.649 50.399 1.00 40.48 97 GLY A CA 1
ATOM 532 C C . GLY A 1 71 ? 20.728 -16.027 50.723 1.00 40.64 97 GLY A C 1
ATOM 533 O O . GLY A 1 71 ? 20.751 -16.890 49.837 1.00 45.46 97 GLY A O 1
ATOM 534 N N . GLY A 1 72 ? 21.156 -16.258 51.960 1.00 40.80 98 GLY A N 1
ATOM 535 C CA . GLY A 1 72 ? 21.637 -17.564 52.355 1.00 45.28 98 GLY A CA 1
ATOM 536 C C . GLY A 1 72 ? 20.515 -18.583 52.464 1.00 48.11 98 GLY A C 1
ATOM 537 O O . GLY A 1 72 ? 19.325 -18.265 52.397 1.00 42.92 98 GLY A O 1
ATOM 538 N N . GLY A 1 73 ? 20.925 -19.843 52.655 1.00 49.44 99 GLY A N 1
ATOM 539 C CA . GLY A 1 73 ? 1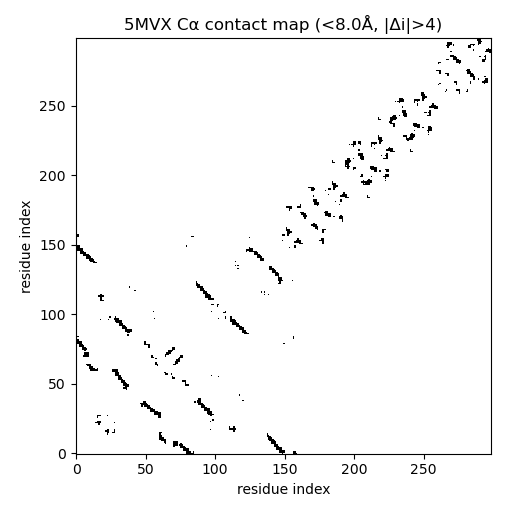9.982 -20.951 52.598 1.00 55.39 99 GLY A CA 1
ATOM 540 C C . GLY A 1 73 ? 18.850 -20.859 53.605 1.00 57.98 99 GLY A C 1
ATOM 541 O O . GLY A 1 73 ? 17.737 -21.322 53.338 1.00 59.87 99 GLY A O 1
ATOM 542 N N . ARG A 1 74 ? 19.107 -20.269 54.767 1.00 57.97 100 ARG A N 1
ATOM 543 C CA . ARG A 1 74 ? 18.074 -20.124 55.778 1.00 61.68 100 ARG A CA 1
ATOM 544 C C . ARG A 1 74 ? 17.441 -18.738 55.790 1.00 61.28 100 ARG A C 1
ATOM 545 O O . ARG A 1 74 ? 16.575 -18.476 56.633 1.00 57.81 100 ARG A O 1
ATOM 553 N N . ASN A 1 75 ? 17.835 -17.848 54.872 1.00 52.94 101 ASN A N 1
ATOM 554 C CA . ASN A 1 75 ? 17.203 -16.534 54.773 1.00 49.91 101 ASN A CA 1
ATOM 555 C C . ASN A 1 75 ? 17.153 -16.065 53.314 1.00 49.02 101 ASN A C 1
ATOM 556 O O . ASN A 1 75 ? 17.745 -15.034 52.968 1.00 40.06 101 ASN A O 1
ATOM 561 N N . PRO A 1 76 ? 16.431 -16.769 52.441 1.00 45.84 102 PRO A N 1
ATOM 562 C CA . PRO A 1 76 ? 16.487 -16.450 51.008 1.00 43.91 102 PRO A CA 1
ATOM 563 C C . PRO A 1 76 ? 15.865 -15.098 50.697 1.00 42.37 102 PRO A C 1
ATOM 564 O O . PRO A 1 76 ? 15.028 -14.586 51.444 1.00 41.63 102 PRO A O 1
ATOM 568 N N . LEU A 1 77 ? 16.292 -14.515 49.578 1.00 36.38 103 LEU A N 1
ATOM 569 C CA . LEU A 1 77 ? 15.625 -1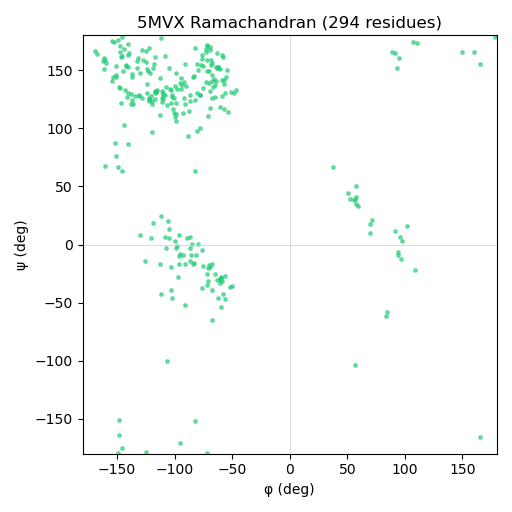3.328 49.069 1.00 37.14 103 LEU A CA 1
ATOM 570 C C . LEU A 1 77 ? 14.217 -13.687 48.605 1.00 38.17 103 LEU A C 1
ATOM 571 O O . LEU A 1 77 ? 13.973 -14.781 48.090 1.00 34.14 103 LEU A O 1
ATOM 576 N N . GLN A 1 78 ? 13.287 -12.747 48.781 1.00 34.46 104 GLN A N 1
ATOM 577 C CA . GLN A 1 78 ? 11.876 -13.008 48.529 1.00 35.67 104 GLN A CA 1
ATOM 578 C C . GLN A 1 78 ? 11.264 -11.873 47.731 1.00 38.15 104 GLN A C 1
ATOM 579 O O . GLN A 1 78 ? 11.385 -10.706 48.116 1.00 39.14 104 GLN A O 1
ATOM 585 N N . LEU A 1 79 ? 10.601 -12.221 46.633 1.00 33.89 105 LEU A N 1
ATOM 586 C CA . LEU A 1 79 ? 9.824 -11.266 45.846 1.00 40.28 105 LEU A CA 1
ATOM 587 C C . LEU A 1 79 ? 8.376 -11.733 45.820 1.00 37.87 105 LEU A C 1
ATOM 588 O O . LEU A 1 79 ? 8.020 -12.619 45.024 1.00 38.83 105 LEU A O 1
ATOM 593 N N . PRO A 1 80 ? 7.516 -11.209 46.689 1.00 46.81 106 PRO A N 1
ATOM 594 C CA . PRO A 1 80 ? 6.093 -11.562 46.623 1.00 40.56 106 PRO A CA 1
ATOM 595 C C . PRO A 1 80 ? 5.387 -10.830 45.493 1.00 43.92 106 PRO A C 1
ATOM 596 O O . PRO A 1 80 ? 5.800 -9.752 45.063 1.00 42.16 106 PRO A O 1
ATOM 600 N N . PHE A 1 81 ? 4.302 -11.438 45.013 1.00 40.83 107 PHE A N 1
ATOM 601 C CA . PHE A 1 81 ? 3.527 -10.870 43.917 1.00 45.71 107 PHE A CA 1
ATOM 602 C C . PHE A 1 81 ? 2.077 -11.312 44.055 1.00 50.05 107 PHE A C 1
ATOM 603 O O . PHE A 1 81 ? 1.796 -12.427 44.509 1.00 45.72 107 PHE A O 1
ATOM 611 N N . ASN A 1 82 ? 1.155 -10.428 43.652 1.00 48.96 108 ASN A N 1
ATOM 612 C CA . ASN A 1 82 ? -0.272 -10.669 43.860 1.00 57.95 108 ASN A CA 1
ATOM 613 C C . ASN A 1 82 ? -0.973 -11.281 42.656 1.00 55.33 108 ASN A C 1
ATOM 614 O O . ASN A 1 82 ? -2.084 -11.800 42.810 1.00 62.18 108 ASN A O 1
ATOM 619 N N . PHE A 1 83 ? -0.372 -11.222 41.472 1.00 52.05 109 PHE A N 1
ATOM 620 C CA . PHE A 1 83 ? -1.044 -11.632 40.249 1.00 48.89 109 PHE A CA 1
ATOM 621 C C . PHE A 1 83 ? -0.705 -13.085 39.915 1.00 48.74 109 PHE A C 1
ATOM 622 O O . PHE A 1 83 ? -0.093 -13.805 40.706 1.00 51.83 109 PHE A O 1
ATOM 630 N N . THR A 1 84 ? -1.104 -13.530 38.730 1.00 49.56 110 THR A N 1
ATOM 631 C CA . THR A 1 84 ? -0.896 -14.913 38.324 1.00 50.57 110 THR A CA 1
ATOM 632 C C . THR A 1 84 ? 0.561 -15.132 37.945 1.00 47.62 110 THR A C 1
ATOM 633 O O . THR A 1 84 ? 1.150 -14.307 37.238 1.00 47.09 110 THR A O 1
ATOM 637 N N . TRP A 1 85 ? 1.145 -16.227 38.430 1.00 43.58 111 TRP A N 1
ATOM 638 C CA . TRP A 1 85 ? 2.522 -16.566 38.059 1.00 43.02 111 TRP A CA 1
ATOM 639 C C . TRP A 1 85 ? 2.556 -16.974 36.592 1.00 40.63 111 TRP A C 1
ATOM 640 O O . TRP A 1 85 ? 1.908 -17.959 36.218 1.00 37.80 111 TRP A O 1
ATOM 651 N N . PRO A 1 86 ? 3.271 -16.249 35.729 1.00 44.96 112 PRO A N 1
ATOM 652 C CA . PRO A 1 86 ? 3.231 -16.540 34.292 1.00 38.35 112 PRO A CA 1
ATOM 653 C C . PRO A 1 86 ? 4.092 -17.714 33.851 1.00 40.01 112 PRO A C 1
ATOM 654 O O . PRO A 1 86 ? 4.126 -18.007 32.650 1.00 41.63 112 PRO A O 1
ATOM 658 N N . GLY A 1 87 ? 4.800 -18.383 34.756 1.00 39.47 113 GLY A N 1
ATOM 659 C CA . GLY A 1 87 ? 5.636 -19.505 34.367 1.00 40.30 113 GLY A CA 1
ATOM 660 C C . GLY A 1 87 ? 7.021 -19.129 33.867 1.00 42.45 113 GLY A C 1
ATOM 661 O O . GLY A 1 87 ? 8.030 -19.586 34.416 1.00 41.21 113 GLY A O 1
ATOM 662 N N . THR A 1 88 ? 7.086 -18.317 32.816 1.00 38.41 114 THR A N 1
ATOM 663 C CA . THR A 1 88 ? 8.354 -17.812 32.299 1.00 41.37 114 THR A CA 1
ATOM 664 C C . THR A 1 88 ? 8.712 -16.484 32.963 1.00 38.77 114 THR A C 1
ATOM 665 O O . THR A 1 88 ? 7.836 -15.747 33.421 1.00 38.31 114 THR A O 1
ATOM 669 N N . PHE A 1 89 ? 10.008 -16.170 32.991 1.00 36.59 115 PHE A N 1
ATOM 670 C CA . PHE A 1 89 ? 10.443 -14.942 33.646 1.00 35.22 115 PHE A CA 1
ATOM 671 C C . PHE A 1 89 ? 11.842 -14.561 33.174 1.00 39.13 115 PHE A C 1
ATOM 672 O O . PHE A 1 89 ? 12.594 -15.390 32.652 1.00 36.11 115 PHE A O 1
ATOM 680 N N . SER A 1 90 ? 12.172 -13.287 33.372 1.00 37.58 116 SER A N 1
ATOM 681 C CA . SER A 1 90 ? 13.526 -12.767 33.219 1.00 41.12 116 SER A CA 1
ATOM 682 C C . SER A 1 90 ? 14.018 -12.298 34.578 1.00 37.72 116 SER A C 1
ATOM 683 O O . SER A 1 90 ? 13.294 -11.599 35.293 1.00 37.29 116 SER A O 1
ATOM 686 N N . LEU A 1 91 ? 15.238 -12.689 34.931 1.00 38.87 117 LEU A N 1
ATOM 687 C CA . LEU A 1 91 ? 15.826 -12.401 36.234 1.00 35.32 117 LEU A CA 1
ATOM 688 C C . LEU A 1 91 ? 17.194 -11.768 36.036 1.00 42.18 117 LEU A C 1
ATOM 689 O O . LEU A 1 91 ? 18.047 -12.340 35.347 1.00 42.13 117 LEU A O 1
ATOM 694 N N . ILE A 1 92 ? 17.410 -10.598 36.636 1.00 37.11 118 ILE A N 1
ATOM 695 C CA . ILE A 1 92 ? 18.685 -9.894 36.538 1.00 34.53 118 ILE A CA 1
ATOM 696 C C . ILE A 1 92 ? 19.287 -9.785 37.930 1.00 37.01 118 ILE A C 1
ATOM 697 O O . ILE A 1 92 ? 18.635 -9.294 38.860 1.00 35.77 118 ILE A O 1
ATOM 702 N N . ILE A 1 93 ? 20.522 -10.253 38.076 1.00 34.42 119 ILE A N 1
ATOM 703 C CA . ILE A 1 93 ? 21.244 -10.190 39.341 1.00 36.61 119 ILE A CA 1
ATOM 704 C C . ILE A 1 93 ? 22.494 -9.358 39.109 1.00 36.86 119 ILE A C 1
ATOM 705 O O . ILE A 1 93 ? 23.315 -9.693 38.245 1.00 34.47 119 ILE A O 1
ATOM 710 N N . GLU A 1 94 ? 22.634 -8.272 39.858 1.00 30.39 120 GLU A N 1
ATOM 711 C CA . GLU A 1 94 ? 23.804 -7.411 39.743 1.00 33.78 120 GLU A CA 1
ATOM 712 C C . GLU A 1 94 ? 24.647 -7.535 41.004 1.00 33.53 120 GLU A C 1
ATOM 713 O O . GLU A 1 94 ? 24.138 -7.359 42.119 1.00 30.97 120 GLU A O 1
ATOM 719 N N . ALA A 1 95 ? 25.929 -7.849 40.823 1.00 33.45 121 ALA A N 1
ATOM 720 C CA . ALA A 1 95 ? 26.902 -7.805 41.904 1.00 29.56 121 ALA A CA 1
ATOM 721 C C . ALA A 1 95 ? 27.560 -6.429 41.909 1.00 33.71 121 ALA A C 1
ATOM 722 O O . ALA A 1 95 ? 28.072 -5.973 40.876 1.00 30.45 121 ALA A O 1
ATOM 724 N N . TRP A 1 96 ? 27.530 -5.768 43.070 1.00 27.41 122 TRP A N 1
ATOM 725 C CA . TRP A 1 96 ? 28.038 -4.416 43.243 1.00 33.90 122 TRP A CA 1
ATOM 726 C C . TRP A 1 96 ? 29.101 -4.376 44.332 1.00 32.86 122 TRP A C 1
ATOM 727 O O . TRP A 1 96 ? 29.058 -5.145 45.296 1.00 33.57 122 TRP A O 1
ATOM 738 N N . HIS A 1 97 ? 30.049 -3.459 44.168 1.00 32.50 123 HIS A N 1
ATOM 739 C CA . HIS A 1 97 ? 31.014 -3.130 45.210 1.00 35.13 123 HIS A CA 1
ATOM 740 C C . HIS A 1 97 ? 30.516 -1.937 46.024 1.00 36.92 123 HIS A C 1
ATOM 741 O O . HIS A 1 97 ? 30.056 -0.936 45.460 1.00 35.47 123 HIS A O 1
ATOM 748 N N . ALA A 1 98 ? 30.597 -2.050 47.348 1.00 32.99 124 ALA A N 1
ATOM 749 C CA . ALA A 1 98 ? 30.240 -0.952 48.231 1.00 37.88 124 ALA A CA 1
ATOM 750 C C . ALA A 1 98 ? 31.502 -0.227 48.671 1.00 39.69 124 ALA A C 1
ATOM 751 O O . ALA A 1 98 ? 32.253 -0.768 49.499 1.00 37.65 124 ALA A O 1
ATOM 753 N N . PRO A 1 99 ? 31.785 0.981 48.163 1.00 43.05 125 PRO A N 1
ATOM 754 C CA . PRO A 1 99 ? 32.996 1.696 48.604 1.00 41.86 125 PRO A CA 1
ATOM 755 C C . PRO A 1 99 ? 32.905 2.186 50.035 1.00 48.48 125 PRO A C 1
ATOM 756 O O . PRO A 1 99 ? 33.942 2.494 50.633 1.00 53.88 125 PRO A O 1
ATOM 760 N N . GLY A 1 100 ? 31.709 2.263 50.595 1.00 44.85 126 GLY A N 1
ATOM 761 C CA . GLY A 1 100 ? 31.508 2.671 51.974 1.00 48.08 126 GLY A CA 1
ATOM 762 C C . GLY A 1 100 ? 30.300 1.959 52.547 1.00 52.58 126 GLY A C 1
ATOM 763 O O . GLY A 1 100 ? 29.957 0.849 52.127 1.00 56.73 126 GLY A O 1
ATOM 764 N N . ASP A 1 101 ? 29.639 2.602 53.504 1.00 64.19 127 ASP A N 1
ATOM 765 C CA . ASP A 1 101 ? 28.519 1.980 54.199 1.00 65.16 127 ASP A CA 1
ATOM 766 C C . ASP A 1 101 ? 27.161 2.346 53.609 1.00 59.64 127 ASP A C 1
ATOM 767 O O . ASP A 1 101 ? 26.153 1.748 54.001 1.00 58.06 127 ASP A O 1
ATOM 772 N N . ASP A 1 102 ? 27.115 3.291 52.673 1.00 57.72 128 ASP A N 1
ATOM 773 C CA . ASP A 1 102 ? 25.882 3.689 52.000 1.00 62.25 128 ASP A CA 1
ATOM 774 C C . ASP A 1 102 ? 25.678 2.784 50.788 1.00 63.34 128 ASP A C 1
ATOM 775 O O . ASP A 1 102 ? 26.468 2.823 49.840 1.00 64.73 128 ASP A O 1
ATOM 780 N N . LEU A 1 103 ? 24.618 1.973 50.811 1.00 59.19 129 LEU A N 1
ATOM 781 C CA . LEU A 1 103 ? 24.312 1.061 49.714 1.00 58.11 129 LEU A CA 1
ATOM 782 C C . LEU A 1 103 ? 23.267 1.609 48.744 1.00 65.31 129 LEU A C 1
ATOM 783 O O . LEU A 1 103 ? 22.940 0.931 47.761 1.00 57.76 129 LEU A O 1
ATOM 788 N N . ARG A 1 104 ? 22.735 2.808 48.993 1.00 68.42 130 ARG A N 1
ATOM 789 C CA . ARG A 1 104 ? 21.690 3.350 48.133 1.00 66.33 130 ARG A CA 1
ATOM 790 C C . ARG A 1 104 ? 22.242 3.616 46.735 1.00 63.61 130 ARG A C 1
ATOM 791 O O . ARG A 1 104 ? 23.390 4.049 46.592 1.00 60.94 130 ARG A O 1
ATOM 799 N N . PRO A 1 105 ? 21.450 3.369 45.687 1.00 66.91 131 PRO A N 1
ATOM 800 C CA . PRO A 1 105 ? 21.948 3.610 44.318 1.00 63.33 131 PRO A CA 1
ATOM 801 C C . PRO A 1 105 ? 22.437 5.030 44.089 1.00 68.15 131 PRO A C 1
ATOM 802 O O . PRO A 1 105 ? 23.306 5.245 43.232 1.00 64.70 131 PRO A O 1
ATOM 806 N N . GLU A 1 106 ? 21.903 6.007 44.834 1.00 69.91 132 GLU A N 1
ATOM 807 C CA . GLU A 1 106 ? 22.319 7.397 44.668 1.00 66.62 132 GLU A CA 1
ATOM 808 C C . GLU A 1 106 ? 23.722 7.631 45.205 1.00 67.89 132 GLU A C 1
ATOM 809 O O . GLU A 1 106 ? 24.409 8.560 44.763 1.00 68.82 132 GLU A O 1
ATOM 815 N N . ALA A 1 107 ? 24.165 6.809 46.155 1.00 61.20 133 ALA A N 1
ATOM 816 C CA . ALA A 1 107 ? 25.498 6.983 46.714 1.00 61.69 133 ALA A CA 1
ATOM 817 C C . ALA A 1 107 ? 26.582 6.322 45.880 1.00 59.32 133 ALA A C 1
ATOM 818 O O . ALA A 1 107 ? 27.761 6.651 46.052 1.00 57.24 133 ALA A O 1
ATOM 820 N N . LEU A 1 108 ? 26.215 5.406 44.986 1.00 57.86 134 LEU A N 1
ATOM 821 C CA . LEU A 1 108 ? 27.215 4.581 44.319 1.00 54.08 134 LEU A CA 1
ATOM 822 C C . LEU A 1 108 ? 27.551 5.132 42.950 1.00 44.28 134 LEU A C 1
ATOM 823 O O . LEU A 1 108 ? 26.642 5.472 42.187 1.00 51.83 134 LEU A O 1
ATOM 828 N N . PRO A 1 109 ? 28.828 5.233 42.607 1.00 43.69 135 PRO A N 1
ATOM 829 C CA . PRO A 1 109 ? 29.207 5.580 41.236 1.00 40.84 135 PRO A CA 1
ATOM 830 C C . PRO A 1 109 ? 28.925 4.422 40.298 1.00 42.36 135 PRO A C 1
ATOM 831 O O . PRO A 1 109 ? 28.827 3.270 40.743 1.00 40.46 135 PRO A O 1
ATOM 835 N N . PRO A 1 110 ? 28.796 4.677 38.993 1.00 44.27 136 PRO A N 1
ATOM 836 C CA . PRO A 1 110 ? 28.407 3.595 38.076 1.00 42.95 136 PRO A CA 1
ATOM 837 C C . PRO A 1 110 ? 29.482 2.552 37.856 1.00 38.18 136 PRO A C 1
ATOM 838 O O . PRO A 1 110 ? 29.150 1.443 37.421 1.00 35.42 136 PRO A O 1
ATOM 842 N N . ASP A 1 111 ? 30.752 2.852 38.124 1.00 37.42 137 ASP A N 1
ATOM 843 C CA . ASP A 1 111 ? 31.800 1.865 37.914 1.00 36.52 137 ASP A CA 1
ATOM 844 C C . ASP A 1 111 ? 32.003 0.954 39.122 1.00 37.74 137 ASP A C 1
ATOM 845 O O . ASP A 1 111 ? 32.934 0.144 39.121 1.00 37.34 137 ASP A O 1
ATOM 850 N N . ALA A 1 112 ? 31.146 1.058 40.139 1.00 39.76 138 ALA A N 1
ATOM 851 C CA . ALA A 1 112 ? 31.138 0.125 41.261 1.00 33.97 138 ALA A CA 1
ATOM 852 C C . ALA A 1 112 ? 30.495 -1.212 40.912 1.00 34.48 138 ALA A C 1
ATOM 853 O O . ALA A 1 112 ? 30.474 -2.115 41.757 1.00 32.81 138 ALA A O 1
ATOM 855 N N . LEU A 1 113 ? 29.952 -1.348 39.706 1.00 32.82 139 LEU A N 1
ATOM 856 C CA . LEU A 1 113 ? 29.349 -2.602 39.281 1.00 34.90 139 LEU A CA 1
ATOM 857 C C . LEU A 1 113 ? 30.431 -3.662 39.085 1.00 34.90 139 LEU A C 1
ATOM 858 O O . LEU A 1 113 ? 31.463 -3.407 38.455 1.00 32.12 139 LEU A O 1
ATOM 863 N N . ILE A 1 114 ? 30.201 -4.846 39.647 1.00 33.26 140 ILE A N 1
ATOM 864 C CA . ILE A 1 114 ? 31.117 -5.970 39.475 1.00 32.31 140 ILE A CA 1
ATOM 865 C C . ILE A 1 114 ? 30.724 -6.815 38.271 1.00 37.62 140 ILE A C 1
ATOM 866 O O . ILE A 1 114 ? 31.555 -7.083 37.401 1.00 33.14 140 ILE A O 1
ATOM 871 N N . SER A 1 115 ? 29.459 -7.243 38.198 1.00 29.54 141 SER A N 1
ATOM 872 C CA . SER A 1 115 ? 28.966 -7.946 37.019 1.00 33.61 141 SER A CA 1
ATOM 873 C C . SER A 1 115 ? 27.445 -7.924 36.995 1.00 39.61 141 SER A C 1
ATOM 874 O O . SER A 1 115 ? 26.774 -7.730 38.016 1.00 33.57 141 SER A O 1
ATOM 877 N N . LYS A 1 116 ? 26.911 -8.107 35.798 1.00 40.18 142 LYS A N 1
ATOM 878 C CA . LYS A 1 116 ? 25.477 -8.147 35.582 1.00 37.17 142 LYS A CA 1
ATOM 879 C C . LYS A 1 116 ? 25.159 -9.487 34.951 1.00 43.97 142 LYS A C 1
ATOM 880 O O . LYS A 1 116 ? 25.752 -9.848 33.932 1.00 41.87 142 LYS A O 1
ATOM 886 N N . ILE A 1 117 ? 24.245 -10.230 35.566 1.00 41.79 143 ILE A N 1
ATOM 887 C CA . ILE A 1 117 ? 23.908 -11.580 35.139 1.00 40.02 143 ILE A CA 1
ATOM 888 C C . ILE A 1 117 ? 22.430 -11.593 34.779 1.00 41.30 143 ILE A C 1
ATOM 889 O O . ILE A 1 117 ? 21.581 -11.227 35.602 1.00 38.20 143 ILE A O 1
ATOM 894 N N . ALA A 1 118 ? 22.125 -11.994 33.552 1.00 43.00 144 ALA A N 1
ATOM 895 C CA . ALA A 1 118 ? 20.756 -12.113 33.078 1.00 43.47 144 ALA A CA 1
ATOM 896 C C . ALA A 1 118 ? 20.390 -13.584 32.957 1.00 48.78 144 ALA A C 1
ATOM 897 O O . ALA A 1 118 ? 21.171 -14.394 32.441 1.00 49.24 144 ALA A O 1
ATOM 899 N N . ILE A 1 119 ? 19.199 -13.916 33.433 1.00 40.51 145 ILE A N 1
ATOM 900 C CA . ILE A 1 119 ? 18.702 -15.282 33.501 1.00 45.35 145 ILE A CA 1
ATOM 901 C C . ILE A 1 119 ? 17.303 -15.302 32.896 1.00 44.21 145 ILE A C 1
ATOM 902 O O . ILE A 1 119 ? 16.460 -14.476 33.261 1.00 46.08 145 ILE A O 1
ATOM 907 N N . GLN A 1 120 ? 17.069 -16.211 31.948 1.00 51.03 146 GLN A N 1
ATOM 908 C CA . GLN A 1 120 ? 15.748 -16.472 31.378 1.00 43.03 146 GLN A CA 1
ATOM 909 C C . GLN A 1 120 ? 15.278 -17.827 31.887 1.00 42.22 146 GLN A C 1
ATOM 910 O O . GLN A 1 120 ? 16.007 -18.816 31.768 1.00 45.73 146 GLN A O 1
ATOM 916 N N . GLY A 1 121 ? 14.064 -17.887 32.447 1.00 39.62 147 GLY A N 1
ATOM 917 C CA . GLY A 1 121 ? 13.638 -19.085 33.141 1.00 37.52 147 GLY A CA 1
ATOM 918 C C . GLY A 1 121 ? 12.193 -19.463 32.882 1.00 38.50 147 GLY A C 1
ATOM 919 O O . GLY A 1 121 ? 11.385 -18.669 32.400 1.00 39.56 147 GLY A O 1
ATOM 920 N N . SER A 1 122 ? 11.884 -20.708 33.239 1.00 38.43 148 SER A N 1
ATOM 921 C CA . SER A 1 122 ? 10.532 -21.246 33.149 1.00 41.98 148 SER A CA 1
ATOM 922 C C . SER A 1 122 ? 10.351 -22.227 34.292 1.00 42.69 148 SER A C 1
ATOM 923 O O . SER A 1 122 ? 11.088 -23.211 34.380 1.00 45.69 148 SER A O 1
ATOM 926 N N . LEU A 1 123 ? 9.363 -21.981 35.141 1.00 36.90 149 LEU A N 1
ATOM 927 C CA . LEU A 1 123 ? 9.306 -22.668 36.418 1.00 44.70 149 LEU A CA 1
ATOM 928 C C . LEU A 1 123 ? 7.858 -22.813 36.873 1.00 42.64 149 LEU A C 1
ATOM 929 O O . LEU A 1 123 ? 7.031 -21.928 36.633 1.00 43.01 149 LEU A O 1
ATOM 934 N N . ALA A 1 124 ? 7.553 -23.937 37.513 1.00 40.46 150 ALA A N 1
ATOM 935 C CA . ALA A 1 124 ? 6.245 -24.151 38.108 1.00 46.57 150 ALA A CA 1
ATOM 936 C C . ALA A 1 124 ? 6.316 -24.019 39.627 1.00 44.58 150 ALA A C 1
ATOM 937 O O . ALA A 1 124 ? 7.355 -24.263 40.242 1.00 45.34 150 ALA A O 1
ATOM 939 N N . VAL A 1 125 ? 5.192 -23.611 40.225 1.00 48.39 151 VAL A N 1
ATOM 940 C CA . VAL A 1 125 ? 5.098 -23.533 41.679 1.00 47.80 151 VAL A CA 1
ATOM 941 C C . VAL A 1 125 ? 5.408 -24.894 42.289 1.00 49.97 151 VAL A C 1
ATOM 942 O O . VAL A 1 125 ? 5.043 -25.942 41.743 1.00 54.52 151 VAL A O 1
ATOM 946 N N . GLY A 1 126 ? 6.108 -24.883 43.411 1.00 53.49 152 GLY A N 1
ATOM 947 C CA . GLY A 1 126 ? 6.581 -26.105 44.029 1.00 51.24 152 GLY A CA 1
ATOM 948 C C . GLY A 1 126 ? 7.724 -25.823 44.972 1.00 60.38 152 GLY A C 1
ATOM 949 O O . GLY A 1 126 ? 8.333 -24.750 44.954 1.00 54.69 152 GLY A O 1
ATOM 950 N N . GLN A 1 127 ? 8.029 -26.825 45.803 1.00 60.93 153 GLN A N 1
ATOM 951 C CA . GLN A 1 127 ? 8.981 -26.681 46.900 1.00 62.66 153 GLN A CA 1
ATOM 952 C C . GLN A 1 127 ? 10.437 -26.920 46.500 1.00 61.14 153 GLN A C 1
ATOM 953 O O . GLN A 1 127 ? 11.335 -26.566 47.273 1.00 61.23 153 GLN A O 1
ATOM 959 N N . ASN A 1 128 ? 10.701 -27.498 45.330 1.00 59.50 154 ASN A N 1
ATOM 960 C CA . ASN A 1 128 ? 12.059 -27.889 44.972 1.00 59.78 154 ASN A CA 1
ATOM 961 C C . ASN A 1 128 ? 12.852 -26.692 44.463 1.00 56.41 154 ASN A C 1
ATOM 962 O O . ASN A 1 128 ? 12.383 -25.949 43.597 1.00 55.45 154 ASN A O 1
ATOM 967 N N . TRP A 1 129 ? 14.055 -26.512 45.006 1.00 55.64 155 TRP A N 1
ATOM 968 C CA . TRP A 1 129 ? 14.969 -25.472 44.545 1.00 53.38 155 TRP A CA 1
ATOM 969 C C . TRP A 1 129 ? 15.644 -25.897 43.249 1.00 50.14 155 TRP A C 1
ATOM 970 O O . TRP A 1 129 ? 16.225 -26.984 43.172 1.00 55.90 155 TRP A O 1
ATOM 981 N N . LEU A 1 130 ? 15.593 -25.036 42.236 1.00 52.95 156 LEU A N 1
ATOM 982 C CA . LEU A 1 130 ? 16.333 -25.281 41.005 1.00 47.10 156 LEU A CA 1
ATOM 983 C C . LEU A 1 130 ? 17.707 -24.632 41.131 1.00 53.79 156 LEU A C 1
ATOM 984 O O . LEU A 1 130 ? 17.810 -23.416 41.314 1.00 54.46 156 LEU A O 1
ATOM 989 N N . LEU A 1 131 ? 18.755 -25.440 41.017 1.00 52.98 157 LEU A N 1
ATOM 990 C CA . LEU A 1 131 ? 20.127 -24.983 41.171 1.00 44.71 157 LEU A CA 1
ATOM 991 C C . LEU A 1 131 ? 20.708 -24.581 39.822 1.00 51.65 157 LEU A C 1
ATOM 992 O O . LEU A 1 131 ? 20.457 -25.230 38.803 1.00 52.31 157 LEU A O 1
ATOM 997 N N . ASP A 1 132 ? 21.476 -23.493 39.809 1.00 48.55 158 ASP A N 1
ATOM 998 C CA . ASP A 1 132 ? 22.086 -23.056 38.562 1.00 46.13 158 ASP A CA 1
ATOM 999 C C . ASP A 1 132 ? 23.350 -22.248 38.839 1.00 48.59 158 ASP A C 1
ATOM 1000 O O . ASP A 1 132 ? 23.708 -21.964 39.986 1.00 47.00 158 ASP A O 1
ATOM 1005 N N . GLU A 1 133 ? 24.039 -21.898 37.757 1.00 46.02 159 GLU A N 1
ATOM 1006 C CA . GLU A 1 133 ? 25.334 -21.248 37.839 1.00 50.00 159 GLU A CA 1
ATOM 1007 C C . GLU A 1 133 ? 25.538 -20.415 36.582 1.00 51.31 159 GLU A C 1
ATOM 1008 O O . GLU A 1 133 ? 25.085 -20.793 35.498 1.00 50.13 159 GLU A O 1
ATOM 1014 N N . GLN A 1 134 ? 26.181 -19.263 36.741 1.00 44.51 160 GLN A N 1
ATOM 1015 C CA . GLN A 1 134 ? 26.436 -18.358 35.631 1.00 41.70 160 GLN A CA 1
ATOM 1016 C C . GLN A 1 134 ? 27.851 -17.837 35.770 1.00 46.35 160 GLN A C 1
ATOM 1017 O O . GLN A 1 134 ? 28.238 -17.365 36.842 1.00 43.98 160 GLN A O 1
ATOM 1023 N N . THR A 1 135 ? 28.612 -17.924 34.692 1.00 49.77 161 THR A N 1
ATOM 1024 C CA . THR A 1 135 ? 30.000 -17.492 34.666 1.00 50.57 161 THR A CA 1
ATOM 1025 C C . THR A 1 135 ? 30.083 -16.287 33.740 1.00 57.11 161 THR A C 1
ATOM 1026 O O . THR A 1 135 ? 29.891 -16.421 32.527 1.00 60.01 161 THR A O 1
ATOM 1030 N N . SER A 1 136 ? 30.342 -15.111 34.313 1.00 49.38 162 SER A N 1
ATOM 1031 C CA . SER A 1 136 ? 30.629 -13.932 33.505 1.00 53.61 162 SER A CA 1
ATOM 1032 C C . SER A 1 136 ? 32.096 -13.968 33.100 1.00 62.24 162 SER A C 1
ATOM 1033 O O . SER A 1 136 ? 32.684 -15.052 33.000 1.00 61.38 162 SER A O 1
ATOM 1036 N N . THR A 1 137 ? 32.706 -12.804 32.878 1.00 63.87 163 THR A N 1
ATOM 1037 C CA . THR A 1 137 ? 34.061 -12.794 32.335 1.00 64.46 163 THR A CA 1
ATOM 1038 C C . THR A 1 137 ? 35.050 -13.365 33.346 1.00 60.74 163 THR A C 1
ATOM 1039 O O . THR A 1 137 ? 35.637 -14.429 33.117 1.00 63.22 163 THR A O 1
ATOM 1043 N N . LEU A 1 138 ? 35.234 -12.686 34.476 1.00 55.50 164 LEU A N 1
ATOM 1044 C CA . LEU A 1 138 ? 36.132 -13.189 35.507 1.00 53.14 164 LEU A CA 1
ATOM 1045 C C . LEU A 1 138 ? 35.408 -13.461 36.816 1.00 49.98 164 LEU A C 1
ATOM 1046 O O . LEU A 1 138 ? 36.056 -13.554 37.866 1.00 43.31 164 LEU A O 1
ATOM 1051 N N . THR A 1 139 ? 34.082 -13.595 36.774 1.00 42.88 165 THR A N 1
ATOM 1052 C CA . THR A 1 139 ? 33.293 -13.896 37.960 1.00 43.72 165 THR A CA 1
ATOM 1053 C C . THR A 1 139 ? 32.323 -15.030 37.663 1.00 40.41 165 THR A C 1
ATOM 1054 O O . THR A 1 139 ? 32.014 -15.331 36.506 1.00 41.10 165 THR A O 1
ATOM 1058 N N . ARG A 1 140 ? 31.840 -15.658 38.735 1.00 38.00 166 ARG A N 1
ATOM 1059 C CA . ARG A 1 140 ? 30.914 -16.775 38.624 1.00 40.17 166 ARG A CA 1
ATOM 1060 C C . ARG A 1 140 ? 29.972 -16.774 39.820 1.00 36.26 166 ARG A C 1
ATOM 1061 O O . ARG A 1 140 ? 30.411 -16.601 40.959 1.00 36.19 166 ARG A O 1
ATOM 1069 N N . LEU A 1 141 ? 28.683 -16.983 39.564 1.00 34.57 167 LEU A N 1
ATOM 1070 C CA . LEU A 1 141 ? 27.676 -16.990 40.618 1.00 39.18 167 LEU A CA 1
ATOM 1071 C C . LEU A 1 141 ? 26.936 -18.321 40.625 1.00 41.40 167 LEU A C 1
ATOM 1072 O O . LEU A 1 141 ? 26.390 -18.737 39.599 1.00 37.48 167 LEU A O 1
ATOM 1077 N N . ARG A 1 142 ? 26.900 -18.975 41.783 1.00 35.07 168 ARG A N 1
ATOM 1078 C CA . ARG A 1 142 ? 26.029 -20.122 41.996 1.00 39.56 168 ARG A CA 1
ATOM 1079 C C . ARG A 1 142 ? 24.814 -19.673 42.801 1.00 41.79 168 ARG A C 1
ATOM 1080 O O . ARG A 1 142 ? 24.960 -19.043 43.853 1.00 38.88 168 ARG A O 1
ATOM 1088 N N . TYR A 1 143 ? 23.620 -19.999 42.309 1.00 42.64 169 TYR A N 1
ATOM 1089 C CA . TYR A 1 143 ? 22.378 -19.575 42.943 1.00 43.99 169 TYR A CA 1
ATOM 1090 C C . TYR A 1 143 ? 21.326 -20.650 42.713 1.00 48.49 169 TYR A C 1
ATOM 1091 O O . TYR A 1 143 ? 21.520 -21.580 41.921 1.00 43.22 169 TYR A O 1
ATOM 1100 N N . SER A 1 144 ? 20.194 -20.498 43.400 1.00 42.16 170 SER A N 1
ATOM 1101 C CA . SER A 1 144 ? 19.047 -21.369 43.193 1.00 45.64 170 SER A CA 1
ATOM 1102 C C . SER A 1 144 ? 17.762 -20.606 43.506 1.00 42.23 170 SER A C 1
ATOM 1103 O O . SER A 1 144 ? 17.762 -19.660 44.296 1.00 40.96 170 SER A O 1
ATOM 1106 N N . TYR A 1 145 ? 16.663 -21.020 42.877 1.00 42.51 171 TYR A N 1
ATOM 1107 C CA . TYR A 1 145 ? 15.411 -20.290 43.018 1.00 44.41 171 TYR A CA 1
ATOM 1108 C C . TYR A 1 145 ? 14.227 -21.251 42.939 1.00 42.50 171 TYR A C 1
ATOM 1109 O O . TYR A 1 145 ? 14.358 -22.405 42.522 1.00 42.95 171 TYR A O 1
ATOM 1118 N N . ARG A 1 146 ? 13.062 -20.750 43.349 1.00 41.28 172 ARG A N 1
ATOM 1119 C CA . ARG A 1 146 ? 11.797 -21.478 43.288 1.00 39.48 172 ARG A CA 1
ATOM 1120 C C . ARG A 1 146 ? 10.668 -20.492 43.552 1.00 40.18 172 ARG A C 1
ATOM 1121 O O . ARG A 1 146 ? 10.894 -19.384 44.051 1.00 36.95 172 ARG A O 1
ATOM 1129 N N . VAL A 1 147 ? 9.449 -20.910 43.214 1.00 36.50 173 VAL A N 1
ATOM 1130 C CA . VAL A 1 147 ? 8.237 -20.152 43.499 1.00 40.37 173 VAL A CA 1
ATOM 1131 C C . VAL A 1 147 ? 7.376 -20.987 44.437 1.00 46.33 173 VAL A C 1
ATOM 1132 O O . VAL A 1 147 ? 7.166 -22.181 44.193 1.00 42.62 173 VAL A O 1
ATOM 1136 N N . ILE A 1 148 ? 6.890 -20.361 45.512 1.00 43.01 174 ILE A N 1
ATOM 1137 C CA . ILE A 1 148 ? 6.015 -21.003 46.487 1.00 39.41 174 ILE A CA 1
ATOM 1138 C C . ILE A 1 148 ? 4.936 -20.009 46.905 1.00 49.33 174 ILE A C 1
ATOM 1139 O O . ILE A 1 148 ? 4.971 -18.824 46.556 1.00 43.95 174 ILE A O 1
ATOM 1144 N N . CYS A 1 149 ? 3.970 -20.508 47.679 1.00 46.48 175 CYS A N 1
ATOM 1145 C CA . CYS A 1 149 ? 2.903 -19.675 48.220 1.00 41.18 175 CYS A CA 1
ATOM 1146 C C . CYS A 1 149 ? 3.365 -18.995 49.498 1.00 41.45 175 CYS A C 1
ATOM 1147 O O . CYS A 1 149 ? 4.100 -19.585 50.291 1.00 40.70 175 CYS A O 1
ATOM 1150 N N . SER A 1 150 ? 2.914 -17.758 49.703 1.00 42.28 176 SER A N 1
ATOM 1151 C CA . SER A 1 150 ? 3.106 -17.112 50.991 1.00 49.77 176 SER A CA 1
ATOM 1152 C C . SER A 1 150 ? 2.438 -17.949 52.077 1.00 52.19 176 SER A C 1
ATOM 1153 O O . SER A 1 150 ? 1.606 -18.817 51.801 1.00 50.17 176 SER A O 1
ATOM 1156 N N . ASP A 1 151 ? 2.812 -17.686 53.327 1.00 56.09 177 ASP A N 1
ATOM 1157 C CA . ASP A 1 151 ? 2.441 -18.589 54.411 1.00 59.15 177 ASP A CA 1
ATOM 1158 C C . ASP A 1 151 ? 0.931 -18.768 54.496 1.00 52.14 177 ASP A C 1
ATOM 1159 O O . ASP A 1 151 ? 0.167 -17.819 54.305 1.00 51.69 177 ASP A O 1
ATOM 1164 N N . ASN A 1 152 ? 0.521 -20.020 54.725 1.00 52.09 178 ASN A N 1
ATOM 1165 C CA . ASN A 1 152 ? -0.870 -20.429 54.903 1.00 52.62 178 ASN A CA 1
ATOM 1166 C C . ASN A 1 152 ? -1.684 -20.376 53.615 1.00 50.84 178 ASN A C 1
ATOM 1167 O O . ASN A 1 152 ? -2.918 -20.323 53.667 1.00 48.41 178 ASN A O 1
ATOM 1172 N N . TYR A 1 153 ? -1.038 -20.399 52.450 1.00 46.13 179 TYR A N 1
ATOM 1173 C CA . TYR A 1 153 ? -1.746 -20.410 51.178 1.00 43.16 179 TYR A CA 1
ATOM 1174 C C . TYR A 1 153 ? -1.367 -21.641 50.366 1.00 45.09 179 TYR A C 1
ATOM 1175 O O . TYR A 1 153 ? -0.255 -22.159 50.476 1.00 45.61 179 TYR A O 1
ATOM 1184 N N . TYR A 1 154 ? -2.332 -22.129 49.585 1.00 46.74 180 TYR A N 1
ATOM 1185 C CA . TYR A 1 154 ? -2.246 -23.437 48.955 1.00 45.88 180 TYR A CA 1
ATOM 1186 C C . TYR A 1 154 ? -2.926 -23.380 47.596 1.00 49.03 180 TYR A C 1
ATOM 1187 O O . TYR A 1 154 ? -3.728 -22.484 47.317 1.00 47.62 180 TYR A O 1
ATOM 1196 N N . GLY A 1 155 ? -2.611 -24.359 46.760 1.00 56.71 181 GLY A N 1
ATOM 1197 C CA . GLY A 1 155 ? -3.103 -24.351 45.387 1.00 59.58 181 GLY A CA 1
ATOM 1198 C C . GLY A 1 155 ? -2.126 -23.699 44.429 1.00 69.48 181 GLY A C 1
ATOM 1199 O O . GLY A 1 155 ? -1.351 -22.812 44.785 1.00 67.48 181 GLY A O 1
ATOM 1200 N N . ASP A 1 156 ? -2.182 -24.141 43.169 1.00 76.09 182 ASP A N 1
ATOM 1201 C CA . ASP A 1 156 ? -1.194 -23.697 42.186 1.00 74.92 182 ASP A CA 1
ATOM 1202 C C . ASP A 1 156 ? -1.219 -22.185 41.981 1.00 70.78 182 ASP A C 1
ATOM 1203 O O . ASP A 1 156 ? -0.179 -21.588 41.671 1.00 60.88 182 ASP A O 1
ATOM 1208 N N . ASN A 1 157 ? -2.374 -21.542 42.159 1.00 59.87 183 ASN A N 1
ATOM 1209 C CA . ASN A 1 157 ? -2.432 -20.086 42.167 1.00 56.68 183 ASN A CA 1
ATOM 1210 C C . ASN A 1 157 ? -2.385 -19.515 43.577 1.00 54.85 183 ASN A C 1
ATOM 1211 O O . ASN A 1 157 ? -2.580 -18.306 43.755 1.00 49.87 183 ASN A O 1
ATOM 1216 N N . CYS A 1 158 ? -2.127 -20.361 44.579 1.00 53.03 184 CYS A N 1
ATOM 1217 C CA . CYS A 1 158 ? -1.964 -19.926 45.967 1.00 53.89 184 CYS A CA 1
ATOM 1218 C C . CYS A 1 158 ? -3.181 -19.145 46.459 1.00 55.51 184 CYS A C 1
ATOM 1219 O O . CYS A 1 158 ? -3.055 -18.161 47.190 1.00 52.09 184 CYS A O 1
ATOM 1222 N N . SER A 1 159 ? -4.373 -19.582 46.054 1.00 49.99 185 SER A N 1
ATOM 1223 C CA . SER A 1 159 ? -5.586 -18.848 46.379 1.00 56.23 185 SER A CA 1
ATOM 1224 C C . SER A 1 159 ? -6.310 -19.375 47.616 1.00 53.63 185 SER A C 1
ATOM 1225 O O . SER A 1 159 ? -7.224 -18.700 48.104 1.00 54.28 185 SER A O 1
ATOM 1228 N N . ARG A 1 160 ? -5.914 -20.538 48.152 1.00 52.05 186 ARG A N 1
ATOM 1229 C CA . ARG A 1 160 ? -6.655 -21.208 49.227 1.00 55.28 186 ARG A CA 1
ATOM 1230 C C . ARG A 1 160 ? -6.007 -20.948 50.584 1.00 51.04 186 ARG A C 1
ATOM 1231 O O . ARG A 1 160 ? -4.916 -21.453 50.868 1.00 50.15 186 ARG A O 1
ATOM 1239 N N . LEU A 1 161 ? -6.709 -20.209 51.437 1.00 50.78 187 LEU A N 1
ATOM 1240 C CA . LEU A 1 161 ? -6.234 -19.882 52.776 1.00 49.28 187 LEU A CA 1
ATOM 1241 C C . LEU A 1 161 ? -6.617 -20.988 53.753 1.00 52.67 187 LEU A C 1
ATOM 1242 O O . LEU A 1 161 ? -7.801 -21.316 53.890 1.00 51.08 187 LEU A O 1
ATOM 1247 N N . CYS A 1 162 ? -5.618 -21.552 54.434 1.00 47.24 188 CYS A N 1
ATOM 1248 C CA . CYS A 1 162 ? -5.842 -22.468 55.546 1.00 50.04 188 CYS A CA 1
ATOM 1249 C C . CYS A 1 162 ? -4.824 -22.191 56.640 1.00 50.61 188 CYS A C 1
ATOM 1250 O O . CYS A 1 162 ? -3.618 -22.144 56.372 1.00 48.19 188 CYS A O 1
ATOM 1253 N N . LYS A 1 163 ? -5.305 -22.046 57.871 1.00 42.10 189 LYS A N 1
ATOM 1254 C CA . LYS A 1 163 ? -4.429 -21.900 59.027 1.00 48.30 189 LYS A CA 1
ATOM 1255 C C . LYS A 1 163 ? -5.030 -22.667 60.193 1.00 49.95 189 LYS A C 1
ATOM 1256 O O . LYS A 1 163 ? -6.202 -22.473 60.529 1.00 48.20 189 LYS A O 1
ATOM 1262 N N . LYS A 1 164 ? -4.232 -23.544 60.793 1.00 46.20 190 LYS A N 1
ATOM 1263 C CA . LYS A 1 164 ? -4.734 -24.441 61.817 1.00 49.32 190 LYS A CA 1
ATOM 1264 C C . LYS A 1 164 ? -5.209 -23.658 63.038 1.00 52.39 190 LYS A C 1
ATOM 1265 O O . LYS A 1 164 ? -4.745 -22.547 63.313 1.00 49.27 190 LYS A O 1
ATOM 1271 N N . ARG A 1 165 ? -6.157 -24.245 63.769 1.00 45.63 191 ARG A N 1
ATOM 1272 C CA . ARG A 1 165 ? -6.629 -23.624 65.000 1.00 45.37 191 ARG A CA 1
ATOM 1273 C C . ARG A 1 165 ? -7.290 -24.678 65.871 1.00 44.98 191 ARG A C 1
ATOM 1274 O O . ARG A 1 165 ? -7.739 -25.721 65.388 1.00 44.59 191 ARG A O 1
ATOM 1282 N N . ASN A 1 166 ? -7.324 -24.394 67.174 1.00 40.10 192 ASN A N 1
ATOM 1283 C CA . ASN A 1 166 ? -7.825 -25.316 68.170 1.00 42.81 192 ASN A CA 1
ATOM 1284 C C . ASN A 1 166 ? -8.422 -24.488 69.314 1.00 49.62 192 ASN A C 1
ATOM 1285 O O . ASN A 1 166 ? -7.916 -24.449 70.431 1.00 48.93 192 ASN A O 1
ATOM 1290 N N . ASP A 1 167 ? -9.515 -23.789 69.024 1.00 48.50 193 ASP A N 1
ATOM 1291 C CA . ASP A 1 167 ? -10.193 -22.966 70.019 1.00 51.31 193 ASP A CA 1
ATOM 1292 C C . ASP A 1 167 ? -11.690 -23.046 69.751 1.00 50.45 193 ASP A C 1
ATOM 1293 O O . ASP A 1 167 ? -12.150 -23.913 69.003 1.00 51.02 193 ASP A O 1
ATOM 1298 N N A HIS A 1 168 ? -12.445 -22.119 70.350 0.56 53.73 194 HIS A N 1
ATOM 1299 N N B HIS A 1 168 ? -12.456 -22.138 70.361 0.44 53.63 194 HIS A N 1
ATOM 1300 C CA A HIS A 1 168 ? -13.902 -22.133 70.272 0.56 53.66 194 HIS A CA 1
ATOM 1301 C CA B HIS A 1 168 ? -13.910 -22.208 70.255 0.44 53.81 194 HIS A CA 1
ATOM 1302 C C A HIS A 1 168 ? -14.412 -22.078 68.838 0.56 55.48 194 HIS A C 1
ATOM 1303 C C B HIS A 1 168 ? -14.397 -22.147 68.813 0.44 55.40 194 HIS A C 1
ATOM 1304 O O A HIS A 1 168 ? -15.551 -22.481 68.579 0.56 58.40 194 HIS A O 1
ATOM 1305 O O B HIS A 1 168 ? -15.510 -22.602 68.527 0.44 58.29 194 HIS A O 1
ATOM 1318 N N . PHE A 1 169 ? -13.591 -21.620 67.894 1.00 56.32 195 PHE A N 1
ATOM 1319 C CA . PHE A 1 169 ? -14.037 -21.395 66.528 1.00 50.90 195 PHE A CA 1
ATOM 1320 C C . PHE A 1 169 ? -13.586 -22.466 65.540 1.00 50.44 195 PHE A C 1
ATOM 1321 O O . PHE A 1 169 ? -13.911 -22.358 64.356 1.00 54.12 195 PHE A O 1
ATOM 1329 N N . GLY A 1 170 ? -12.859 -23.492 65.981 1.00 44.24 196 GLY A N 1
ATOM 1330 C CA . GLY A 1 170 ? -12.494 -24.580 65.092 1.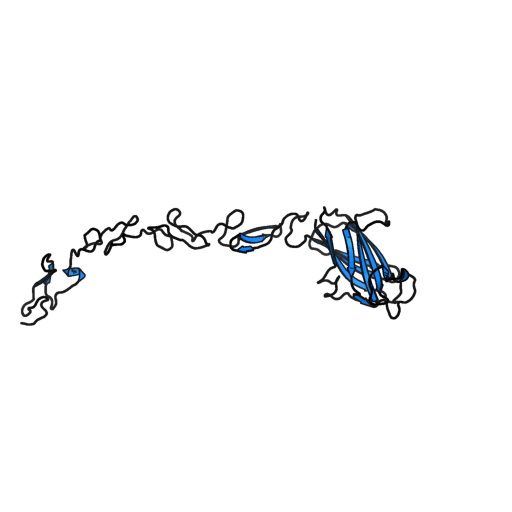00 40.13 196 GLY A CA 1
ATOM 1331 C C . GLY A 1 170 ? -11.391 -25.455 65.651 1.00 42.36 196 GLY A C 1
ATOM 1332 O O . GLY A 1 170 ? -10.603 -24.997 66.484 1.00 41.42 196 GLY A O 1
ATOM 1333 N N . HIS A 1 171 ? -11.315 -26.715 65.206 1.00 36.09 197 HIS A N 1
ATOM 1334 C CA . HIS A 1 171 ? -10.359 -27.690 65.748 1.00 34.46 197 HIS A CA 1
ATOM 1335 C C . HIS A 1 171 ? -9.821 -28.533 64.590 1.00 37.16 197 HIS A C 1
ATOM 1336 O O . HIS A 1 171 ? -10.333 -29.621 64.316 1.00 39.36 197 HIS A O 1
ATOM 1343 N N . TYR A 1 172 ? -8.768 -28.047 63.932 1.00 36.89 198 TYR A N 1
ATOM 1344 C CA . TYR A 1 172 ? -8.318 -28.703 62.713 1.00 40.06 198 TYR A CA 1
ATOM 1345 C C . TYR A 1 172 ? -6.875 -28.330 62.388 1.00 43.28 198 TYR A C 1
ATOM 1346 O O . TYR A 1 172 ? -6.363 -27.300 62.830 1.00 41.77 198 TYR A O 1
ATOM 1355 N N . VAL A 1 173 ? -6.239 -29.183 61.584 1.00 42.57 199 VAL A N 1
ATOM 1356 C CA . VAL A 1 173 ? -4.969 -28.864 60.943 1.00 43.24 199 VAL A CA 1
ATOM 1357 C C . VAL A 1 173 ? -5.204 -28.745 59.444 1.00 48.05 199 VAL A C 1
ATOM 1358 O O . VAL A 1 173 ? -6.323 -28.956 58.961 1.00 43.02 199 VAL A O 1
ATOM 1362 N N . CYS A 1 174 ? -4.160 -28.402 58.697 1.00 43.75 200 CYS A N 1
ATOM 1363 C CA . CYS A 1 174 ? -4.265 -28.170 57.263 1.00 44.32 200 CYS A CA 1
ATOM 1364 C C . CYS A 1 174 ? -3.554 -29.288 56.520 1.00 47.76 200 CYS A C 1
ATOM 1365 O O . CYS A 1 174 ? -2.412 -29.630 56.851 1.00 47.02 200 CYS A O 1
ATOM 1368 N N . GLN A 1 175 ? -4.239 -29.866 55.535 1.00 49.31 201 GLN A N 1
ATOM 1369 C CA . GLN A 1 175 ? -3.638 -30.840 54.640 1.00 53.67 201 GLN A CA 1
ATOM 1370 C C . GLN A 1 175 ? -2.756 -30.128 53.620 1.00 55.29 201 GLN A C 1
ATOM 1371 O O . GLN A 1 175 ? -2.865 -28.911 53.434 1.00 48.46 201 GLN A O 1
ATOM 1377 N N . PRO A 1 176 ? -1.867 -30.869 52.945 1.00 58.85 202 PRO A N 1
ATOM 1378 C CA . PRO A 1 176 ? -1.022 -30.244 51.913 1.00 55.03 202 PRO A CA 1
ATOM 1379 C C . PRO A 1 176 ? -1.773 -29.404 50.894 1.00 52.98 202 PRO A C 1
ATOM 1380 O O . PRO A 1 176 ? -1.244 -28.375 50.467 1.00 51.60 202 PRO A O 1
ATOM 1384 N N . ASP A 1 177 ? -2.987 -29.786 50.499 1.00 51.86 203 ASP A N 1
ATOM 1385 C CA . ASP A 1 177 ? -3.695 -29.007 49.490 1.00 46.66 203 ASP A CA 1
ATOM 1386 C C . ASP A 1 177 ? -4.467 -27.827 50.069 1.00 47.96 203 ASP A C 1
ATOM 1387 O O . ASP A 1 177 ? -5.125 -27.106 49.308 1.00 50.91 203 ASP A O 1
ATOM 1392 N N . GLY A 1 178 ? -4.419 -27.612 51.380 1.00 47.78 204 GLY A N 1
ATOM 1393 C CA . GLY A 1 178 ? -5.120 -26.496 51.986 1.00 50.42 204 GLY A CA 1
ATOM 1394 C C . GLY A 1 178 ? -6.532 -26.773 52.458 1.00 50.16 204 GLY A C 1
ATOM 1395 O O . GLY A 1 178 ? -7.259 -25.823 52.774 1.00 49.93 204 GLY A O 1
ATOM 1396 N N . ASN A 1 179 ? -6.949 -28.030 52.517 1.00 50.33 205 ASN A N 1
ATOM 1397 C CA . ASN A 1 179 ? -8.273 -28.370 53.015 1.00 52.70 205 ASN A CA 1
ATOM 1398 C C . ASN A 1 179 ? -8.188 -28.822 54.469 1.00 44.33 205 ASN A C 1
ATOM 1399 O O . ASN A 1 179 ? -7.191 -29.413 54.892 1.00 47.71 205 ASN A O 1
ATOM 1404 N N . LEU A 1 180 ? -9.247 -28.534 55.228 1.00 45.15 206 LEU A N 1
ATOM 1405 C CA . LEU A 1 180 ? -9.284 -28.866 56.650 1.00 39.72 206 LEU A CA 1
ATOM 1406 C C . LEU A 1 180 ? -9.154 -30.367 56.871 1.00 38.43 206 LEU A C 1
ATOM 1407 O O . LEU A 1 180 ? -9.546 -31.182 56.035 1.00 44.74 206 LEU A O 1
ATOM 1412 N N . SER A 1 181 ? -8.599 -30.723 58.022 1.00 39.32 207 SER A N 1
ATOM 1413 C CA . SER A 1 181 ? -8.681 -32.075 58.563 1.00 42.60 207 SER A CA 1
ATOM 1414 C C . SER A 1 181 ? -8.939 -31.940 60.057 1.00 41.41 207 SER A C 1
ATOM 1415 O O . SER A 1 181 ? -8.141 -31.319 60.767 1.00 36.84 207 SER A O 1
ATOM 1418 N N . CYS A 1 182 ? -10.049 -32.500 60.534 1.00 40.29 208 CYS A N 1
ATOM 1419 C CA . CYS A 1 182 ? -10.484 -32.225 61.898 1.00 35.99 208 CYS A CA 1
ATOM 1420 C C . CYS A 1 182 ? -9.596 -32.936 62.907 1.00 33.47 208 CYS A C 1
ATOM 1421 O O . CYS A 1 182 ? -9.192 -34.084 62.703 1.00 35.06 208 CYS A O 1
ATOM 1424 N N . LEU A 1 183 ? -9.296 -32.245 64.002 1.00 32.89 209 LEU A N 1
ATOM 1425 C CA . LEU A 1 183 ? -8.700 -32.905 65.152 1.00 36.44 209 LEU A CA 1
ATOM 1426 C C . LEU A 1 183 ? -9.662 -33.962 65.692 1.00 42.22 209 LEU A C 1
ATOM 1427 O O . LEU A 1 183 ? -10.883 -33.846 65.525 1.00 39.11 209 LEU A O 1
ATOM 1432 N N . PRO A 1 184 ? -9.141 -35.005 66.340 1.00 41.75 210 PRO A N 1
ATOM 1433 C CA . PRO A 1 184 ? -10.010 -36.089 66.806 1.00 39.10 210 PRO A CA 1
ATOM 1434 C C . PRO A 1 184 ? -11.067 -35.564 67.768 1.00 38.61 210 PRO A C 1
ATOM 1435 O O . PRO A 1 184 ? -10.799 -34.687 68.590 1.00 38.93 210 PRO A O 1
ATOM 1439 N N . GLY A 1 185 ? -12.283 -36.107 67.647 1.00 39.41 211 GLY A N 1
ATOM 1440 C CA . GLY A 1 185 ? -13.410 -35.692 68.457 1.00 39.09 211 GLY A CA 1
ATOM 1441 C C . GLY A 1 185 ? -14.296 -34.637 67.828 1.00 40.60 211 GLY A C 1
ATOM 1442 O O . GLY A 1 185 ? -15.376 -34.358 68.361 1.00 39.06 211 GLY A O 1
ATOM 1443 N N . TRP A 1 186 ? -13.891 -34.048 66.708 1.00 37.61 212 TRP A N 1
ATOM 1444 C CA . TRP A 1 186 ? -14.640 -32.958 66.108 1.00 35.25 212 TRP A CA 1
ATOM 1445 C C . TRP A 1 186 ? -15.107 -33.333 64.711 1.00 36.06 212 TRP A C 1
ATOM 1446 O O . TRP A 1 186 ? -14.479 -34.149 64.029 1.00 34.57 212 TRP A O 1
ATOM 1457 N N . THR A 1 187 ? -16.224 -32.736 64.306 1.00 32.29 213 THR A N 1
ATOM 1458 C CA . THR A 1 187 ? -16.783 -32.900 62.968 1.00 36.01 213 THR A CA 1
ATOM 1459 C C . THR A 1 187 ? -17.477 -31.591 62.593 1.00 35.94 213 THR A C 1
ATOM 1460 O O . THR A 1 187 ? -17.260 -30.553 63.228 1.00 32.72 213 THR A O 1
ATOM 1464 N N . GLY A 1 188 ? -18.325 -31.637 61.571 1.00 33.51 214 GLY A N 1
ATOM 1465 C CA . GLY A 1 188 ? -18.929 -30.436 61.036 1.00 37.19 214 GLY A CA 1
ATOM 1466 C C . GLY A 1 188 ? -18.072 -29.812 59.945 1.00 39.53 214 GLY A C 1
ATOM 1467 O O . GLY A 1 188 ? -16.896 -30.135 59.763 1.00 34.23 214 GLY A O 1
ATOM 1468 N N . GLU A 1 189 ? -18.694 -28.889 59.207 1.00 37.68 215 GLU A N 1
ATOM 1469 C CA . GLU A 1 189 ? -18.043 -28.294 58.045 1.00 41.61 215 GLU A CA 1
ATOM 1470 C C . GLU A 1 189 ? -16.732 -27.625 58.423 1.00 44.92 215 GLU A C 1
ATOM 1471 O O . GLU A 1 189 ? -15.730 -27.760 57.710 1.00 40.78 215 GLU A O 1
ATOM 1477 N N . TYR A 1 190 ? -16.718 -26.895 59.540 1.00 41.10 216 TYR A N 1
ATOM 1478 C CA . TYR A 1 190 ? -15.528 -26.194 60.007 1.00 37.62 216 TYR A CA 1
ATOM 1479 C C . TYR A 1 190 ? -14.981 -26.795 61.299 1.00 39.78 216 TYR A C 1
ATOM 1480 O O . TYR A 1 190 ? -14.308 -26.103 62.074 1.00 37.62 216 TYR A O 1
ATOM 1489 N N . CYS A 1 191 ? -15.271 -28.074 61.543 1.00 34.17 217 CYS A N 1
ATOM 1490 C CA . CYS A 1 191 ? -14.723 -28.818 62.679 1.00 36.97 217 CYS A CA 1
ATOM 1491 C C . CYS A 1 191 ? -15.061 -28.144 64.008 1.00 39.25 217 CYS A C 1
ATOM 1492 O O . CYS A 1 191 ? -14.223 -28.055 64.910 1.00 37.30 217 CYS A O 1
ATOM 1495 N N . GLN A 1 192 ? -16.299 -27.656 64.122 1.00 33.43 218 GLN A N 1
ATOM 1496 C CA . GLN A 1 192 ? -16.804 -27.023 65.332 1.00 33.05 218 GLN A CA 1
ATOM 1497 C C . GLN A 1 192 ? -17.806 -27.885 66.080 1.00 34.35 218 GLN A C 1
ATOM 1498 O O . GLN A 1 192 ? -18.280 -27.475 67.139 1.00 39.21 218 GLN A O 1
ATOM 1504 N N . GLN A 1 193 ? -18.164 -29.048 65.553 1.00 34.92 219 GLN A N 1
ATOM 1505 C CA . GLN A 1 193 ? -19.242 -29.843 66.120 1.00 34.95 219 GLN A CA 1
ATOM 1506 C C . GLN A 1 193 ? -18.651 -31.003 66.902 1.00 35.95 219 GLN A C 1
ATOM 1507 O O . GLN A 1 193 ? -17.890 -31.797 66.327 1.00 35.22 219 GLN A O 1
ATOM 1513 N N . PRO A 1 194 ? -18.942 -31.143 68.191 1.00 31.88 220 PRO A N 1
ATOM 1514 C CA . PRO A 1 194 ? -18.295 -32.195 68.978 1.00 32.23 220 PRO A CA 1
ATOM 1515 C C . PRO A 1 194 ? -18.942 -33.549 68.752 1.00 35.21 220 PRO A C 1
ATOM 1516 O O . PRO A 1 194 ? -20.137 -33.662 68.470 1.00 37.69 220 PRO A O 1
ATOM 1520 N N . ILE A 1 195 ? -18.128 -34.590 68.879 1.00 34.12 221 ILE A N 1
ATOM 1521 C CA . ILE A 1 195 ? -18.600 -35.967 68.806 1.00 35.63 221 ILE A CA 1
ATOM 1522 C C . ILE A 1 195 ? -18.704 -36.485 70.232 1.00 39.73 221 ILE A C 1
ATOM 1523 O O . ILE A 1 195 ? -17.694 -36.570 70.940 1.00 31.59 221 ILE A O 1
ATOM 1528 N N . CYS A 1 196 ? -19.919 -36.825 70.661 1.00 36.94 222 CYS A N 1
ATOM 1529 C CA . CYS A 1 196 ? -20.128 -37.141 72.065 1.00 35.36 222 CYS A CA 1
ATOM 1530 C C . CYS A 1 196 ? -19.523 -38.501 72.410 1.00 38.46 222 CYS A C 1
ATOM 1531 O O . CYS A 1 196 ? -19.118 -39.280 71.542 1.00 41.18 222 CYS A O 1
ATOM 1534 N N . LEU A 1 197 ? -19.444 -38.760 73.713 1.00 37.22 223 LEU A N 1
ATOM 1535 C CA . LEU A 1 197 ? -19.118 -40.083 74.221 1.00 37.44 223 LEU A CA 1
ATOM 1536 C C . LEU A 1 197 ? -19.943 -41.140 73.503 1.00 43.08 223 LEU A C 1
ATOM 1537 O O . LEU A 1 197 ? -21.158 -40.988 73.338 1.00 37.66 223 LEU A O 1
ATOM 1542 N N . SER A 1 198 ? -19.277 -42.207 73.072 1.00 40.06 224 SER A N 1
ATOM 1543 C CA . SER A 1 198 ? -19.966 -43.281 72.368 1.00 45.77 224 SER A CA 1
ATOM 1544 C C . SER A 1 198 ? -21.067 -43.869 73.243 1.00 48.61 224 SER A C 1
ATOM 1545 O O . SER A 1 198 ? -20.834 -44.239 74.396 1.00 45.92 224 SER A O 1
ATOM 1548 N N . GLY A 1 199 ? -22.275 -43.945 72.693 1.00 48.00 225 GLY A N 1
ATOM 1549 C CA . GLY A 1 199 ? -23.419 -44.427 73.426 1.00 45.93 225 GLY A CA 1
ATOM 1550 C C . GLY A 1 199 ? -24.280 -43.342 74.038 1.00 42.33 225 GLY A C 1
ATOM 1551 O O . GLY A 1 199 ? -25.392 -43.645 74.485 1.00 41.74 225 GLY A O 1
ATOM 1552 N N . CYS A 1 200 ? -23.801 -42.097 74.068 1.00 41.31 226 CYS A N 1
ATOM 1553 C CA . CYS A 1 200 ? -24.586 -40.989 74.599 1.00 40.07 226 CYS A CA 1
ATOM 1554 C C . CYS A 1 200 ? -25.988 -40.998 74.001 1.00 41.92 226 CYS A C 1
ATOM 1555 O O . CYS A 1 200 ? -26.157 -41.102 72.783 1.00 38.70 226 CYS A O 1
ATOM 1558 N N . HIS A 1 201 ? -26.989 -40.905 74.876 1.00 36.83 227 HIS A N 1
ATOM 1559 C CA . HIS A 1 201 ? -28.382 -41.084 74.486 1.00 36.88 227 HIS A CA 1
ATOM 1560 C C . HIS A 1 201 ? -28.838 -39.947 73.580 1.00 38.29 227 HIS A C 1
ATOM 1561 O O . HIS A 1 201 ? -28.738 -38.775 73.950 1.00 37.30 227 HIS A O 1
ATOM 1568 N N . GLU A 1 202 ? -29.376 -40.300 72.402 1.00 42.02 228 GLU A N 1
ATOM 1569 C CA . GLU A 1 202 ? -29.654 -39.314 71.357 1.00 41.72 228 GLU A CA 1
ATOM 1570 C C . GLU A 1 202 ? -30.716 -38.296 71.747 1.00 41.94 228 GLU A C 1
ATOM 1571 O O . GLU A 1 202 ? -30.742 -37.199 71.178 1.00 45.20 228 GLU A O 1
ATOM 1577 N N . GLN A 1 203 ? -31.611 -38.634 72.667 1.00 42.61 229 GLN A N 1
ATOM 1578 C CA . GLN A 1 203 ? -32.589 -37.673 73.157 1.00 40.84 229 GLN A CA 1
ATOM 1579 C C . GLN A 1 203 ? -32.234 -37.123 74.528 1.00 38.14 229 GLN A C 1
ATOM 1580 O O . GLN A 1 203 ? -32.403 -35.923 74.770 1.00 35.92 229 GLN A O 1
ATOM 1586 N N . ASN A 1 204 ? -31.720 -37.970 75.422 1.00 35.87 230 ASN A N 1
ATOM 1587 C CA . ASN A 1 204 ? -31.539 -37.588 76.816 1.00 35.58 230 ASN A CA 1
ATOM 1588 C C . ASN A 1 204 ? -30.178 -36.981 77.112 1.00 36.82 230 ASN A C 1
ATOM 1589 O O . ASN A 1 204 ? -30.016 -36.366 78.173 1.00 37.91 230 ASN A O 1
ATOM 1594 N N . GLY A 1 205 ? -29.195 -37.152 76.226 1.00 36.17 231 GLY A N 1
ATOM 1595 C CA . GLY A 1 205 ? -27.873 -36.611 76.450 1.00 37.21 231 GLY A CA 1
ATOM 1596 C C . GLY A 1 205 ? -27.390 -35.781 75.277 1.00 37.25 231 GLY A C 1
ATOM 1597 O O . GLY A 1 205 ? -27.863 -35.918 74.149 1.00 38.17 231 GLY A O 1
ATOM 1598 N N . TYR A 1 206 ? -26.426 -34.904 75.565 1.00 38.35 232 TYR A N 1
ATOM 1599 C CA . TYR A 1 206 ? -25.773 -34.100 74.538 1.00 33.94 232 TYR A CA 1
ATOM 1600 C C . TYR A 1 206 ? -24.339 -33.827 74.976 1.00 37.91 232 TYR A C 1
ATOM 1601 O O . TYR A 1 206 ? -23.917 -34.217 76.071 1.00 33.77 232 TYR A O 1
ATOM 1610 N N . CYS A 1 207 ? -23.574 -33.162 74.106 1.00 29.43 233 CYS A N 1
ATOM 1611 C CA . CYS A 1 207 ? -22.237 -32.733 74.480 1.00 34.37 233 CYS A CA 1
ATOM 1612 C C . CYS A 1 207 ? -21.946 -31.365 73.883 1.00 35.61 233 CYS A C 1
ATOM 1613 O O . CYS A 1 207 ? -22.550 -30.960 72.888 1.00 36.06 233 CYS A O 1
ATOM 1616 N N . SER A 1 208 ? -21.054 -30.636 74.555 1.00 32.79 234 SER A N 1
ATOM 1617 C CA . SER A 1 208 ? -20.450 -29.418 74.035 1.00 36.61 234 SER A CA 1
ATOM 1618 C C . SER A 1 208 ? -18.964 -29.574 73.765 1.00 34.72 234 SER A C 1
ATOM 1619 O O . SER A 1 208 ? -18.388 -28.744 73.056 1.00 36.58 234 SER A O 1
ATOM 1622 N N . LYS A 1 209 ? -18.339 -30.600 74.325 1.00 36.35 235 LYS A N 1
ATOM 1623 C CA . LYS A 1 209 ? -16.948 -30.973 74.127 1.00 34.25 235 LYS A CA 1
ATOM 1624 C C . LYS A 1 209 ? -16.942 -32.419 73.677 1.00 38.39 235 LYS A C 1
ATOM 1625 O O . LYS A 1 209 ? -17.891 -33.159 73.956 1.00 36.92 235 LYS A O 1
ATOM 1631 N N . PRO A 1 210 ? -15.887 -32.863 72.992 1.00 34.53 236 PRO A N 1
ATOM 1632 C CA . PRO A 1 210 ? -15.835 -34.263 72.570 1.00 32.32 236 PRO A CA 1
ATOM 1633 C C . PRO A 1 210 ? -15.827 -35.189 73.771 1.00 32.89 236 PRO A C 1
ATOM 1634 O O . PRO A 1 210 ? -15.388 -34.816 74.858 1.00 33.52 236 PRO A O 1
ATOM 1638 N N . ALA A 1 211 ? -16.333 -36.406 73.565 1.00 30.76 237 ALA A N 1
ATOM 1639 C CA . ALA A 1 211 ? -16.139 -37.516 74.499 1.00 39.65 237 ALA A CA 1
ATOM 1640 C C . ALA A 1 211 ? -16.693 -37.213 75.890 1.00 38.16 237 ALA A C 1
ATOM 1641 O O . ALA A 1 211 ? -16.131 -37.648 76.894 1.00 38.34 237 ALA A O 1
ATOM 1643 N N . GLU A 1 212 ? -17.783 -36.449 75.963 1.00 36.12 238 GLU A N 1
ATOM 1644 C CA . GLU A 1 212 ? -18.557 -36.274 77.185 1.00 37.30 238 GLU A CA 1
ATOM 1645 C C . GLU A 1 212 ? -20.016 -36.555 76.861 1.00 36.24 238 GLU A C 1
ATOM 1646 O O . GLU A 1 212 ? -20.406 -36.638 75.696 1.00 33.17 238 GLU A O 1
ATOM 1652 N N . CYS A 1 213 ? -20.832 -36.691 77.901 1.00 33.81 239 CYS A N 1
ATOM 1653 C CA . CYS A 1 213 ? -22.275 -36.874 77.731 1.00 36.56 239 CYS A CA 1
ATOM 1654 C C . CYS A 1 213 ? -22.964 -36.130 78.875 1.00 34.65 239 CYS A C 1
ATOM 1655 O O . CYS A 1 213 ? -22.978 -36.608 80.012 1.00 31.84 239 CYS A O 1
ATOM 1658 N N . LEU A 1 214 ? -23.506 -34.950 78.571 1.00 32.03 240 LEU A N 1
ATOM 1659 C CA . LEU A 1 214 ? -24.271 -34.150 79.518 1.00 32.18 240 LEU A CA 1
ATOM 1660 C C . LEU A 1 214 ? -25.746 -34.532 79.425 1.00 40.02 240 LEU A C 1
ATOM 1661 O O . LEU A 1 214 ? -26.284 -34.701 78.327 1.00 37.47 240 LEU A O 1
ATOM 1666 N N . CYS A 1 215 ? -26.397 -34.674 80.580 1.00 33.95 241 CYS A N 1
ATOM 1667 C CA . CYS A 1 215 ? -27.755 -35.200 80.628 1.00 34.25 241 CYS A CA 1
ATOM 1668 C C . CYS A 1 215 ? -28.771 -34.071 80.635 1.00 35.94 241 CYS A C 1
ATOM 1669 O O . CYS A 1 215 ? -28.545 -33.019 81.238 1.00 36.37 241 CYS A O 1
ATOM 1672 N N . ARG A 1 216 ? -29.889 -34.294 79.950 1.00 35.82 242 ARG A N 1
ATOM 1673 C CA . ARG A 1 216 ? -31.027 -33.399 80.061 1.00 40.17 242 ARG A CA 1
ATOM 1674 C C . ARG A 1 216 ? -31.761 -33.659 81.381 1.00 43.00 242 ARG A C 1
ATOM 1675 O O . ARG A 1 216 ? -31.589 -34.720 81.999 1.00 33.95 242 ARG A O 1
ATOM 1683 N N . PRO A 1 217 ? -32.552 -32.693 81.854 1.00 38.98 243 PRO A N 1
ATOM 1684 C CA . PRO A 1 217 ? -33.219 -32.856 83.151 1.00 37.97 243 PRO A CA 1
ATOM 1685 C C . PRO A 1 217 ? -33.976 -34.172 83.249 1.00 38.63 243 PRO A C 1
ATOM 1686 O O . PRO A 1 217 ? -34.728 -34.545 82.349 1.00 34.85 243 PRO A O 1
ATOM 1690 N N . GLY A 1 218 ? -33.753 -34.890 84.353 1.00 38.31 244 GLY A N 1
ATOM 1691 C CA . GLY A 1 218 ? -34.429 -36.142 84.610 1.00 36.20 244 GLY A CA 1
ATOM 1692 C C . GLY A 1 218 ? -33.661 -37.394 84.255 1.00 40.98 244 GLY A C 1
ATOM 1693 O O . GLY A 1 218 ? -34.215 -38.491 84.393 1.00 42.35 244 GLY A O 1
ATOM 1694 N N . TRP A 1 219 ? -32.413 -37.275 83.804 1.00 37.81 245 TRP A N 1
ATOM 1695 C CA . TRP A 1 219 ? -31.631 -38.414 83.345 1.00 35.36 245 TRP A CA 1
ATOM 1696 C C . TRP A 1 219 ? -30.247 -38.367 83.971 1.00 31.43 245 TRP A C 1
ATOM 1697 O O . TRP A 1 219 ? -29.745 -37.296 84.315 1.00 33.97 245 TRP A O 1
ATOM 1708 N N . GLN A 1 220 ? -29.648 -39.544 84.145 1.00 36.38 246 GLN A N 1
ATOM 1709 C CA . GLN A 1 220 ? -28.343 -39.673 84.783 1.00 34.68 246 GLN A CA 1
ATOM 1710 C C . GLN A 1 220 ? -27.617 -40.880 84.199 1.00 33.32 246 GLN A C 1
ATOM 1711 O O . GLN A 1 220 ? -28.137 -41.589 83.332 1.00 34.73 246 GLN A O 1
ATOM 1717 N N . GLY A 1 221 ? -26.414 -41.125 84.706 1.00 38.01 247 GLY A N 1
ATOM 1718 C CA . GLY A 1 221 ? -25.536 -42.132 84.148 1.00 37.39 247 GLY A CA 1
ATOM 1719 C C . GLY A 1 221 ? -24.562 -41.536 83.148 1.00 41.39 247 GLY A C 1
ATOM 1720 O O . GLY A 1 221 ? -24.759 -40.443 82.618 1.00 37.04 247 GLY A O 1
ATOM 1721 N N . ARG A 1 222 ? -23.478 -42.282 82.891 1.00 40.26 248 ARG A N 1
ATOM 1722 C CA . ARG A 1 222 ? -22.467 -41.809 81.951 1.00 39.48 248 ARG A CA 1
ATOM 1723 C C . ARG A 1 222 ? -23.040 -41.611 80.559 1.00 40.90 248 ARG A C 1
ATOM 1724 O O . ARG A 1 222 ? -22.547 -40.766 79.803 1.00 40.73 248 ARG A O 1
ATOM 1732 N N . LEU A 1 223 ? -24.063 -42.384 80.197 1.00 34.56 249 LEU A N 1
ATOM 1733 C CA . LEU A 1 223 ? -24.704 -42.271 78.897 1.00 39.97 249 LEU A CA 1
ATOM 1734 C C . LEU A 1 223 ? -26.053 -41.571 78.974 1.00 39.65 249 LEU A C 1
ATOM 1735 O O . LEU A 1 223 ? -26.758 -41.485 77.960 1.00 36.11 249 LEU A O 1
ATOM 1740 N N . CYS A 1 224 ? -26.421 -41.055 80.147 1.00 36.68 250 CYS A N 1
ATOM 1741 C CA . CYS A 1 224 ? -27.672 -40.329 80.321 1.00 38.03 250 CYS A CA 1
ATOM 1742 C C . CYS A 1 224 ? -28.869 -41.184 79.925 1.00 37.25 250 CYS A C 1
ATOM 1743 O O . CYS A 1 224 ? -29.854 -40.684 79.378 1.00 40.00 250 CYS A O 1
ATOM 1746 N N . ASN A 1 225 ? -28.784 -42.483 80.189 1.00 38.65 251 ASN A N 1
ATOM 1747 C CA . ASN A 1 225 ? -29.832 -43.428 79.826 1.00 41.65 251 ASN A CA 1
ATOM 1748 C C . ASN A 1 225 ? -30.607 -43.945 81.030 1.00 43.83 251 ASN A C 1
ATOM 1749 O O . ASN A 1 225 ? -31.434 -44.847 80.873 1.00 47.84 25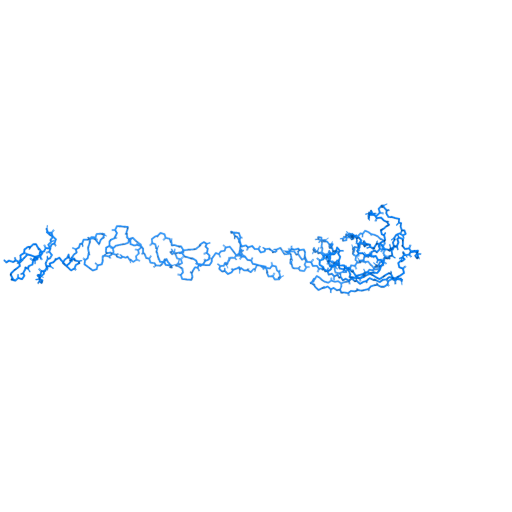1 ASN A O 1
ATOM 1754 N N . GLU A 1 226 ? -30.354 -43.416 82.226 1.00 43.20 252 GLU A N 1
ATOM 1755 C CA . GLU A 1 226 ? -31.027 -43.865 83.441 1.00 45.58 252 GLU A CA 1
ATOM 1756 C C . GLU A 1 226 ? -31.868 -42.737 84.023 1.00 39.01 252 GLU A C 1
ATOM 1757 O O . GLU A 1 226 ? -31.377 -41.617 84.192 1.00 39.01 252 GLU A O 1
ATOM 1763 N N . CYS A 1 227 ? -33.123 -43.044 84.344 1.00 40.96 253 CYS A N 1
ATOM 1764 C CA . CYS A 1 227 ? -34.032 -42.059 84.916 1.00 43.27 253 CYS A CA 1
ATOM 1765 C C . CYS A 1 227 ? -33.604 -41.667 86.328 1.00 41.82 253 CYS A C 1
ATOM 1766 O O . CYS A 1 227 ? -32.932 -42.429 87.035 1.00 38.54 253 CYS A O 1
ATOM 1769 N N . ILE A 1 228 ? -33.995 -40.465 86.727 1.00 40.26 254 ILE A N 1
ATOM 1770 C CA . ILE A 1 228 ? -33.825 -39.982 88.097 1.00 42.82 254 ILE A CA 1
ATOM 1771 C C . ILE A 1 228 ? -35.162 -40.117 88.815 1.00 46.11 254 ILE A C 1
ATOM 1772 O O . ILE A 1 228 ? -36.177 -39.608 88.310 1.00 43.31 254 ILE A O 1
ATOM 1777 N N . PRO A 1 229 ? -35.216 -40.774 89.967 1.00 43.97 255 PRO A N 1
ATOM 1778 C CA . PRO A 1 229 ? -36.472 -40.845 90.730 1.00 45.21 255 PRO A CA 1
ATOM 1779 C C . PRO A 1 229 ? -36.867 -39.493 91.321 1.00 40.52 255 PRO A C 1
ATOM 1780 O O . PRO A 1 229 ? -36.089 -38.542 91.367 1.00 44.33 255 PRO A O 1
ATOM 1784 N N . HIS A 1 230 ? -38.116 -39.422 91.789 1.00 50.25 256 HIS A N 1
ATOM 1785 C CA . HIS A 1 230 ? -38.638 -38.197 92.394 1.00 47.40 256 HIS A CA 1
ATOM 1786 C C . HIS A 1 230 ? -37.744 -37.713 93.535 1.00 44.61 256 HIS A C 1
ATOM 1787 O O . HIS A 1 230 ? -37.083 -38.503 94.216 1.00 43.52 256 HIS A O 1
ATOM 1794 N N . ASN A 1 231 ? -37.729 -36.392 93.746 1.00 43.94 257 ASN A N 1
ATOM 1795 C CA . ASN A 1 231 ? -36.825 -35.798 94.733 1.00 49.33 257 ASN A CA 1
ATOM 1796 C C . ASN A 1 231 ? -37.080 -36.322 96.145 1.00 54.89 257 ASN A C 1
ATOM 1797 O O . ASN A 1 231 ? -36.143 -36.442 96.946 1.00 54.34 257 ASN A O 1
ATOM 1802 N N . GLY A 1 232 ? -38.325 -36.626 96.477 1.00 49.52 258 GLY A N 1
ATOM 1803 C CA . GLY A 1 232 ? -38.589 -37.148 97.799 1.00 51.07 258 GLY A CA 1
ATOM 1804 C C . GLY A 1 232 ? -38.452 -38.644 97.940 1.00 49.22 258 GLY A C 1
ATOM 1805 O O . GLY A 1 232 ? -38.593 -39.164 99.051 1.00 50.60 258 GLY A O 1
ATOM 1806 N N . CYS A 1 233 ? -38.161 -39.351 96.849 1.00 44.86 259 CYS A N 1
ATOM 1807 C CA . CYS A 1 233 ? -38.204 -40.805 96.849 1.00 42.85 259 CYS A CA 1
ATOM 1808 C C . CYS A 1 233 ? -37.126 -41.385 97.754 1.00 46.40 259 CYS A C 1
ATOM 1809 O O . CYS A 1 233 ? -35.970 -40.946 97.739 1.00 45.23 259 CYS A O 1
ATOM 1812 N N . ARG A 1 234 ? -37.513 -42.383 98.559 1.00 38.55 260 ARG A N 1
ATOM 1813 C CA . ARG A 1 234 ? -36.577 -43.049 99.450 1.00 44.78 260 ARG A CA 1
ATOM 1814 C C . ARG A 1 234 ? -36.286 -44.426 98.877 1.00 45.42 260 ARG A C 1
ATOM 1815 O O . ARG A 1 234 ? -35.472 -44.544 97.945 1.00 41.12 260 ARG A O 1
ATOM 1823 N N . HIS A 1 235 ? -36.909 -45.4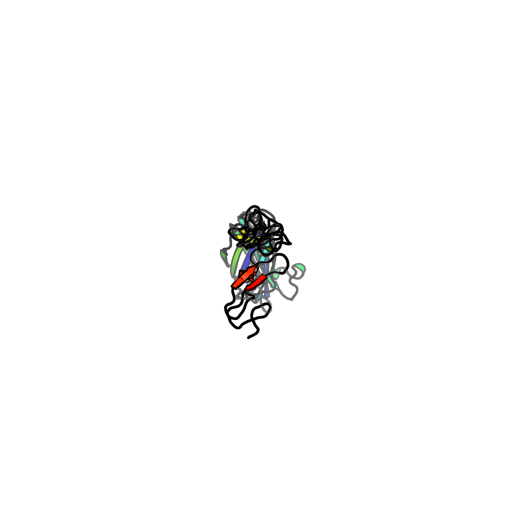95 99.383 1.00 41.75 261 HIS A N 1
ATOM 1824 C CA . HIS A 1 235 ? -36.650 -46.861 98.921 1.00 42.16 261 HIS A CA 1
ATOM 1825 C C . HIS A 1 235 ? -37.453 -47.175 97.655 1.00 44.66 261 HIS A C 1
ATOM 1826 O O . HIS A 1 235 ? -38.310 -48.061 97.637 1.00 44.44 261 HIS A O 1
ATOM 1833 N N . GLY A 1 236 ? -37.156 -46.434 96.584 1.00 41.03 262 GLY A N 1
ATOM 1834 C CA . GLY A 1 236 ? -37.866 -46.597 95.328 1.00 43.57 262 GLY A CA 1
ATOM 1835 C C . GLY A 1 236 ? -36.972 -46.345 94.125 1.00 43.97 262 GLY A C 1
ATOM 1836 O O . GLY A 1 236 ? -35.912 -45.717 94.228 1.00 38.77 262 GLY A O 1
ATOM 1837 N N . THR A 1 237 ? -37.423 -46.848 92.976 1.00 41.08 263 THR A N 1
ATOM 1838 C CA . THR A 1 237 ? -36.757 -46.711 91.682 1.00 47.78 263 THR A CA 1
ATOM 1839 C C . THR A 1 237 ? -37.726 -46.090 90.681 1.00 50.44 263 THR A C 1
ATOM 1840 O O . THR A 1 237 ? -38.876 -45.778 91.005 1.00 44.65 263 THR A O 1
ATOM 1844 N N . CYS A 1 238 ? -37.253 -45.936 89.444 1.00 47.89 264 CYS A N 1
ATOM 1845 C CA . CYS A 1 238 ? -38.045 -45.351 88.370 1.00 46.90 264 CYS A CA 1
ATOM 1846 C C . CYS A 1 238 ? -37.788 -46.108 87.071 1.00 50.61 264 CYS A C 1
ATOM 1847 O O . CYS A 1 238 ? -36.806 -46.843 86.934 1.00 53.30 264 CYS A O 1
ATOM 1850 N N . SER A 1 239 ? -38.689 -45.914 86.111 1.00 47.78 265 SER A N 1
ATOM 1851 C CA . SER A 1 239 ? -38.456 -46.248 84.713 1.00 48.47 265 SER A CA 1
ATOM 1852 C C . SER A 1 239 ? -38.356 -45.015 83.838 1.00 50.44 265 SER A C 1
ATOM 1853 O O . SER A 1 239 ? -37.485 -44.946 82.972 1.00 54.65 265 SER A O 1
ATOM 1856 N N . THR A 1 240 ? -39.228 -44.042 84.058 1.00 46.15 266 THR A N 1
ATOM 1857 C CA . THR A 1 240 ? -39.189 -42.732 83.434 1.00 46.43 266 THR A CA 1
ATOM 1858 C 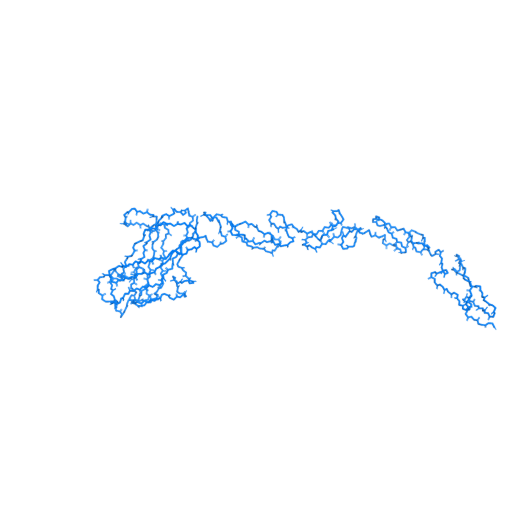C . THR A 1 240 ? -38.984 -41.686 84.522 1.00 45.78 266 THR A C 1
ATOM 1859 O O . THR A 1 240 ? -39.204 -41.970 85.705 1.00 47.36 266 THR A O 1
ATOM 1863 N N . PRO A 1 241 ? -38.537 -40.477 84.169 1.00 48.68 267 PRO A N 1
ATOM 1864 C CA . PRO A 1 241 ? -38.108 -39.519 85.196 1.00 45.16 267 PRO A CA 1
ATOM 1865 C C . PRO A 1 241 ? -39.170 -39.244 86.255 1.00 51.24 267 PRO A C 1
ATOM 1866 O O . PRO A 1 241 ? -40.370 -39.212 85.974 1.00 49.21 267 PRO A O 1
ATOM 1870 N N . TRP A 1 242 ? -38.697 -39.054 87.490 1.00 48.82 268 TRP A N 1
ATOM 1871 C CA . TRP A 1 242 ? -39.438 -38.550 88.646 1.00 48.81 268 TRP A CA 1
ATOM 1872 C C . TRP A 1 242 ? -40.481 -39.527 89.181 1.00 49.64 268 TRP A C 1
ATOM 1873 O O . TRP A 1 242 ? -41.278 -39.152 90.045 1.00 53.35 268 TRP A O 1
ATOM 1884 N N . GLN A 1 243 ? -40.489 -40.773 88.715 1.00 50.94 269 GLN A N 1
ATOM 1885 C CA . GLN A 1 243 ? -41.309 -41.802 89.334 1.00 48.27 269 GLN A CA 1
ATOM 1886 C C . GLN A 1 243 ? -40.734 -42.196 90.693 1.00 49.18 269 GLN A C 1
ATOM 1887 O O . GLN A 1 243 ? -39.625 -41.804 91.073 1.00 48.16 269 GLN A O 1
ATOM 1893 N N . CYS A 1 244 ? -41.509 -42.998 91.431 1.00 49.53 270 CYS A N 1
ATOM 1894 C CA . CYS A 1 244 ? -41.062 -43.546 92.714 1.00 43.93 270 CYS A CA 1
ATOM 1895 C C . CYS A 1 244 ? -41.794 -44.880 92.904 1.00 49.05 270 CYS A C 1
ATOM 1896 O O . CYS A 1 244 ? -42.870 -44.938 93.502 1.00 49.82 270 CYS A O 1
ATOM 1899 N N . THR A 1 245 ? -41.196 -45.945 92.375 1.00 44.61 271 THR A N 1
ATOM 1900 C CA . THR A 1 245 ? -41.752 -47.293 92.435 1.00 46.18 271 THR A CA 1
ATOM 1901 C C . THR A 1 245 ? -41.081 -48.040 93.585 1.00 50.77 271 THR A C 1
ATOM 1902 O O . THR A 1 245 ? -39.888 -48.356 93.517 1.00 48.41 271 THR A O 1
ATOM 1906 N N . CYS A 1 246 ? -41.854 -48.346 94.629 1.00 47.76 272 CYS A N 1
ATOM 1907 C CA . CYS A 1 246 ? -41.269 -48.786 95.891 1.00 48.74 272 CYS A CA 1
ATOM 1908 C C . CYS A 1 246 ? -40.531 -50.114 95.762 1.00 42.63 272 CYS A C 1
ATOM 1909 O O . CYS A 1 246 ? -40.979 -51.034 95.074 1.00 49.04 272 CYS A O 1
ATOM 1912 N N . ASP A 1 247 ? -39.396 -50.208 96.448 1.00 43.19 273 ASP A N 1
ATOM 1913 C CA . ASP A 1 247 ? -38.753 -51.491 96.679 1.00 45.37 273 ASP A CA 1
ATOM 1914 C C . ASP A 1 247 ? -39.702 -52.447 97.402 1.00 56.37 273 ASP A C 1
ATOM 1915 O O . ASP A 1 247 ? -40.690 -52.044 98.030 1.00 51.03 273 ASP A O 1
ATOM 1920 N N . GLU A 1 248 ? -39.374 -53.733 97.324 1.00 57.72 274 GLU A N 1
ATOM 1921 C CA . GLU A 1 248 ? -40.128 -54.746 98.047 1.00 63.67 274 GLU A CA 1
ATOM 1922 C C . GLU A 1 248 ? -40.066 -54.473 99.547 1.00 59.47 274 GLU A C 1
ATOM 1923 O O . GLU A 1 248 ? -38.983 -54.465 100.146 1.00 56.37 274 GLU A O 1
ATOM 1929 N N . GLY A 1 249 ? -41.225 -54.226 100.145 1.00 55.80 275 GLY A N 1
ATOM 1930 C CA . GLY A 1 249 ? -41.317 -53.978 101.570 1.00 56.56 275 GLY A CA 1
ATOM 1931 C C . GLY A 1 249 ? -41.466 -52.529 101.982 1.00 53.63 275 GLY A C 1
ATOM 1932 O O . GLY A 1 249 ? -41.254 -52.218 103.160 1.00 51.77 275 GLY A O 1
ATOM 1933 N N . TRP A 1 250 ? -41.822 -51.640 101.058 1.00 49.96 276 TRP A N 1
ATOM 1934 C CA . TRP A 1 250 ? -41.954 -50.221 101.349 1.00 47.70 276 TRP A CA 1
ATOM 1935 C C . TRP A 1 250 ? -43.162 -49.678 100.604 1.00 45.04 276 TRP A C 1
ATOM 1936 O O . TRP A 1 250 ? -43.561 -50.210 99.566 1.00 39.76 276 TRP A O 1
ATOM 1947 N N . GLY A 1 251 ? -43.759 -48.624 101.156 1.00 43.66 277 GLY A N 1
ATOM 1948 C CA . GLY A 1 251 ? -44.941 -48.050 100.553 1.00 40.39 277 GLY A CA 1
ATOM 1949 C C . GLY A 1 251 ? -44.963 -46.551 100.739 1.00 41.63 277 GLY A C 1
ATOM 1950 O O . GLY A 1 251 ? -44.034 -45.956 101.289 1.00 44.48 277 GLY A O 1
ATOM 1951 N N . GLY A 1 252 ? -46.059 -45.949 100.300 1.00 47.09 278 GLY A N 1
ATOM 1952 C CA . GLY A 1 252 ? -46.190 -44.509 100.286 1.00 46.76 278 GLY A CA 1
ATOM 1953 C C . GLY A 1 252 ? -45.732 -43.912 98.966 1.00 51.41 278 GLY A C 1
ATOM 1954 O O . GLY A 1 252 ? -45.063 -44.550 98.150 1.00 48.45 278 GLY A O 1
ATOM 1955 N N . LEU A 1 253 ? -46.109 -42.653 98.758 1.00 52.30 279 LEU A N 1
ATOM 1956 C CA . LEU A 1 253 ? -45.704 -41.978 97.532 1.00 55.28 279 LEU A CA 1
ATOM 1957 C C . LEU A 1 253 ? -44.191 -41.829 97.448 1.00 51.56 279 LEU A C 1
ATOM 1958 O O . LEU A 1 253 ? -43.628 -41.861 96.351 1.00 51.79 279 LEU A O 1
ATOM 1963 N N . PHE A 1 254 ? -43.518 -41.709 98.589 1.00 49.47 280 PHE A N 1
ATOM 1964 C CA . PHE A 1 254 ? -42.071 -41.561 98.636 1.00 50.44 280 PHE A CA 1
ATOM 1965 C C . PHE A 1 254 ? -41.368 -42.833 99.086 1.00 46.14 280 PHE A C 1
ATOM 1966 O O . PHE A 1 254 ? -40.176 -42.793 99.411 1.00 41.98 280 PHE A O 1
ATOM 1974 N N . CYS A 1 255 ? -42.079 -43.958 99.107 1.00 49.04 281 CYS A N 1
ATOM 1975 C CA . CYS A 1 255 ? -41.487 -45.255 99.413 1.00 43.76 281 CYS A CA 1
ATOM 1976 C C . CYS A 1 255 ? -40.672 -45.196 100.700 1.00 47.62 281 CYS A C 1
ATOM 1977 O O . CYS A 1 255 ? -39.549 -45.704 100.780 1.00 37.99 281 CYS A O 1
ATOM 1980 N N . ASP A 1 256 ? -41.248 -44.548 101.717 1.00 43.86 282 ASP A N 1
ATOM 1981 C CA . ASP A 1 256 ? -40.604 -44.402 103.011 1.00 42.65 282 ASP A CA 1
ATOM 1982 C C . ASP A 1 256 ? -41.410 -45.006 104.157 1.00 48.50 282 ASP A C 1
ATOM 1983 O O . ASP A 1 256 ? -41.008 -44.865 105.318 1.00 46.25 282 ASP A O 1
ATOM 1988 N N . GLN A 1 257 ? -42.522 -45.679 103.871 1.00 47.11 283 GLN A N 1
ATOM 1989 C CA . GLN A 1 257 ? -43.345 -46.304 104.902 1.00 51.34 283 GLN A CA 1
ATOM 1990 C C . GLN A 1 257 ? -42.884 -47.748 105.058 1.00 48.37 283 GLN A C 1
ATOM 1991 O O . GLN A 1 257 ? -43.042 -48.557 104.139 1.00 49.96 283 GLN A O 1
ATOM 1997 N N . ASP A 1 258 ? -42.314 -48.071 106.214 1.00 45.83 284 ASP A N 1
ATOM 1998 C CA . ASP A 1 258 ? -41.736 -49.392 106.440 1.00 47.43 284 ASP A CA 1
ATOM 1999 C C . ASP A 1 258 ? -42.848 -50.430 106.550 1.00 56.59 284 ASP A C 1
ATOM 2000 O O . ASP A 1 258 ? -43.603 -50.444 107.529 1.00 50.74 284 ASP A O 1
ATOM 2005 N N . LEU A 1 259 ? -42.953 -51.300 105.544 1.00 52.36 285 LEU A N 1
ATOM 2006 C CA . LEU A 1 259 ? -43.931 -52.379 105.526 1.00 53.47 285 LEU A CA 1
ATOM 2007 C C . LEU A 1 259 ? -43.407 -53.660 106.163 1.00 58.82 285 LEU A C 1
ATOM 2008 O O . LEU A 1 259 ? -44.085 -54.692 106.104 1.00 61.94 285 LEU A O 1
ATOM 2013 N N . ASN A 1 260 ? -42.213 -53.623 106.750 1.00 54.20 286 ASN A N 1
ATOM 2014 C CA . ASN A 1 260 ? -41.706 -54.763 107.499 1.00 58.21 286 ASN A CA 1
ATOM 2015 C C . ASN A 1 260 ? -40.609 -54.297 108.437 1.00 55.12 286 ASN A C 1
ATOM 2016 O O . ASN A 1 260 ? -39.436 -54.635 108.247 1.00 56.38 286 ASN A O 1
ATOM 2021 N N . TYR A 1 261 ? -40.994 -53.509 109.445 1.00 52.83 287 TYR A N 1
ATOM 2022 C CA . TYR A 1 261 ? -40.030 -52.967 110.394 1.00 51.26 287 TYR A CA 1
ATOM 2023 C C . TYR A 1 261 ? -39.152 -54.060 110.983 1.00 57.45 287 TYR A C 1
ATOM 2024 O O . TYR A 1 261 ? -37.958 -53.847 111.230 1.00 55.33 287 TYR A O 1
ATOM 2033 N N . CYS A 1 262 ? -39.733 -55.241 111.213 1.00 59.76 288 CYS A N 1
ATOM 2034 C CA . CYS A 1 262 ? -39.002 -56.331 111.851 1.00 61.12 288 CYS A CA 1
ATOM 2035 C C . CYS A 1 262 ? -37.774 -56.729 111.042 1.00 58.77 288 CYS A C 1
ATOM 2036 O O . CYS A 1 262 ? -36.654 -56.758 111.567 1.00 59.81 288 CYS A O 1
ATOM 2039 N N . THR A 1 263 ? -37.961 -57.039 109.759 1.00 60.64 289 THR A N 1
ATOM 2040 C CA . THR A 1 263 ? -36.831 -57.480 108.946 1.00 62.09 289 THR A CA 1
ATOM 2041 C C . THR A 1 263 ? -35.824 -56.355 108.725 1.00 56.37 289 THR A C 1
ATOM 2042 O O . THR A 1 263 ? -34.610 -56.582 108.787 1.00 60.78 289 THR A O 1
ATOM 2046 N N . HIS A 1 264 ? -36.301 -55.129 108.506 1.00 55.73 290 HIS A N 1
ATOM 2047 C CA . HIS A 1 264 ? -35.403 -54.037 108.143 1.00 56.77 290 HIS A CA 1
ATOM 2048 C C . HIS A 1 264 ? -34.590 -53.501 109.316 1.00 59.82 290 HIS A C 1
ATOM 2049 O O . HIS A 1 264 ? -33.571 -52.838 109.086 1.00 60.55 290 HIS A O 1
ATOM 2056 N N . HIS A 1 265 ? -34.999 -53.764 110.560 1.00 56.46 291 HIS A N 1
ATOM 2057 C CA . HIS A 1 265 ? -34.301 -53.207 111.715 1.00 57.05 291 HIS A CA 1
ATOM 2058 C C . HIS A 1 265 ? -33.841 -54.228 112.750 1.00 58.73 291 HIS A C 1
ATOM 2059 O O . HIS A 1 265 ? -33.020 -53.867 113.602 1.00 60.69 291 HIS A O 1
ATOM 2066 N N . SER A 1 266 ? -34.331 -55.480 112.706 1.00 58.16 292 SER A N 1
ATOM 2067 C CA . SER A 1 266 ? -34.029 -56.553 113.658 1.00 59.55 292 SER A CA 1
ATOM 2068 C C . SER A 1 266 ? -33.908 -56.041 115.096 1.00 62.18 292 SER A C 1
ATOM 2069 O O . SER A 1 266 ? -32.817 -56.077 115.688 1.00 57.01 292 SER A O 1
ATOM 2072 N N . PRO A 1 267 ? -35.004 -55.560 115.695 1.00 57.04 293 PRO A N 1
ATOM 2073 C CA . PRO A 1 267 ? -34.884 -54.967 117.038 1.00 58.95 293 PRO A CA 1
ATOM 2074 C C . PRO A 1 267 ? -34.727 -55.994 118.149 1.00 62.13 293 PRO A C 1
ATOM 2075 O O . PRO A 1 267 ? -33.972 -55.755 119.101 1.00 58.89 293 PRO A O 1
ATOM 2079 N N . CYS A 1 268 ? -35.410 -57.134 118.050 1.00 63.08 294 CYS A N 1
ATOM 2080 C CA . CYS A 1 268 ? -35.506 -58.056 119.175 1.00 61.93 294 CYS A CA 1
ATOM 2081 C C . CYS A 1 268 ? -34.185 -58.764 119.425 1.00 59.04 294 CYS A C 1
ATOM 2082 O O . CYS A 1 268 ? -33.402 -59.017 118.507 1.00 64.72 294 CYS A O 1
ATOM 2085 N N . LYS A 1 269 ? -33.947 -59.085 120.689 1.00 58.62 295 LYS A N 1
ATOM 2086 C CA . LYS A 1 269 ? -32.712 -59.705 121.133 1.00 62.73 295 LYS A CA 1
ATOM 2087 C C . LYS A 1 269 ? -33.006 -61.031 121.823 1.00 60.99 295 LYS A C 1
ATOM 2088 O O . LYS A 1 269 ? -34.157 -61.373 122.106 1.00 60.40 295 LYS A O 1
ATOM 2094 N N . ASN A 1 270 ? -31.934 -61.786 122.073 1.00 60.56 296 ASN A N 1
ATOM 2095 C CA . ASN A 1 270 ? -32.007 -63.053 122.804 1.00 59.24 296 ASN A CA 1
ATOM 2096 C C . ASN A 1 270 ? -32.969 -64.042 122.140 1.00 61.62 296 ASN A C 1
ATOM 2097 O O . ASN A 1 270 ? -33.716 -64.758 122.815 1.00 64.07 296 ASN A O 1
ATOM 2102 N N . GLY A 1 271 ? -32.957 -64.077 120.808 1.00 56.33 297 GLY A N 1
ATOM 2103 C CA . GLY A 1 271 ? -33.740 -65.050 120.070 1.00 52.62 297 GLY A CA 1
ATOM 2104 C C . GLY A 1 271 ? -35.239 -64.853 120.118 1.00 58.35 297 GLY A C 1
ATOM 2105 O O . GLY A 1 271 ? -35.989 -65.782 119.801 1.00 56.10 297 GLY A O 1
ATOM 2106 N N . ALA A 1 272 ? -35.706 -63.670 120.501 1.00 57.26 298 ALA A N 1
ATOM 2107 C CA . ALA A 1 272 ? -37.134 -63.412 120.524 1.00 57.93 298 ALA A CA 1
ATOM 2108 C C . ALA A 1 272 ? -37.683 -63.352 119.100 1.00 63.39 298 ALA A C 1
ATOM 2109 O O . ALA A 1 272 ? -36.938 -63.340 118.115 1.00 56.87 298 ALA A O 1
ATOM 2111 N N . THR A 1 273 ? -39.008 -63.323 118.993 1.00 62.86 299 THR A N 1
ATOM 2112 C CA . THR A 1 273 ? -39.684 -63.279 117.703 1.00 63.79 299 THR A CA 1
ATOM 2113 C C . THR A 1 273 ? -40.335 -61.918 117.509 1.00 64.59 299 THR A C 1
ATOM 2114 O O . THR A 1 273 ? -41.081 -61.447 118.377 1.00 63.57 299 THR A O 1
ATOM 2118 N N . CYS A 1 274 ? -40.053 -61.301 116.366 1.00 68.59 300 CYS A N 1
ATOM 2119 C CA . CYS A 1 274 ? -40.478 -59.945 116.058 1.00 64.51 300 CYS A CA 1
ATOM 2120 C C . CYS A 1 274 ? -41.773 -59.961 115.255 1.00 61.75 300 CYS A C 1
ATOM 2121 O O . CYS A 1 274 ? -41.942 -60.778 114.346 1.00 64.55 300 CYS A O 1
ATOM 2124 N N . SER A 1 275 ? -42.684 -59.049 115.591 1.00 60.96 301 SER A N 1
ATOM 2125 C CA . SER A 1 275 ? -43.897 -58.845 114.814 1.00 63.30 301 SER A CA 1
ATOM 2126 C C . SER A 1 275 ? -44.135 -57.348 114.660 1.00 64.48 301 SER A C 1
ATOM 2127 O O . SER A 1 275 ? -43.797 -56.558 115.545 1.00 62.20 301 SER A O 1
ATOM 2130 N N . ASN A 1 276 ? -44.704 -56.964 113.520 1.00 68.50 302 ASN A N 1
ATOM 2131 C CA . ASN A 1 276 ? -44.879 -55.555 113.203 1.00 64.57 302 ASN A CA 1
ATOM 2132 C C . ASN A 1 276 ? -46.110 -54.986 113.908 1.00 65.42 302 ASN A C 1
ATOM 2133 O O . ASN A 1 276 ? -47.048 -55.704 114.261 1.00 63.25 302 ASN A O 1
ATOM 2138 N N . SER A 1 277 ? -46.091 -53.668 114.111 1.00 68.43 303 SER A N 1
ATOM 2139 C CA . SER A 1 277 ? -47.190 -52.956 114.754 1.00 73.40 303 SER A CA 1
ATOM 2140 C C . SER A 1 277 ? -47.305 -51.557 114.163 1.00 75.16 303 SER A C 1
ATOM 2141 O O . SER A 1 277 ? -46.296 -50.862 114.006 1.00 74.27 303 SER A O 1
ATOM 2144 N N . GLY A 1 278 ? -48.537 -51.147 113.847 1.00 71.64 304 GLY A N 1
ATOM 2145 C CA . GLY A 1 278 ? -48.771 -49.800 113.357 1.00 72.65 304 GLY A CA 1
ATOM 2146 C C . GLY A 1 278 ? -48.899 -48.747 114.439 1.00 79.16 304 GLY A C 1
ATOM 2147 O O . GLY A 1 278 ? -48.805 -47.551 114.139 1.00 73.28 304 GLY A O 1
ATOM 2148 N N . GLN A 1 279 ? -49.110 -49.162 115.691 1.00 76.16 305 GLN A N 1
ATOM 2149 C CA . GLN A 1 279 ? -49.207 -48.233 116.811 1.00 71.36 305 GLN A CA 1
ATOM 2150 C C . GLN A 1 279 ? -47.903 -48.074 117.583 1.00 73.82 305 GLN A C 1
ATOM 2151 O O . GLN A 1 279 ? -47.674 -47.009 118.171 1.00 66.49 305 GLN A O 1
ATOM 2157 N N . ARG A 1 280 ? -47.043 -49.102 117.598 1.00 72.29 306 ARG A N 1
ATOM 2158 C CA . ARG A 1 280 ? -45.842 -49.104 118.428 1.00 69.17 306 ARG A CA 1
ATOM 2159 C C . ARG A 1 280 ? -44.570 -49.478 117.663 1.00 71.09 306 ARG A C 1
ATOM 2160 O O . ARG A 1 280 ? -43.526 -49.660 118.303 1.00 69.10 306 ARG A O 1
ATOM 2168 N N . SER A 1 281 ? -44.639 -49.599 116.324 1.00 70.90 307 SER A N 1
ATOM 2169 C CA . SER A 1 281 ? -43.566 -50.016 115.407 1.00 69.13 307 SER A CA 1
ATOM 2170 C C . SER A 1 281 ? -43.440 -51.539 115.315 1.00 67.19 307 SER A C 1
ATOM 2171 O O . SER A 1 281 ? -43.617 -52.112 114.232 1.00 62.08 307 SER A O 1
ATOM 2174 N N . TYR A 1 282 ? -43.131 -52.199 116.434 1.00 64.04 308 TYR A N 1
ATOM 2175 C CA . TYR A 1 282 ? -42.929 -53.645 116.473 1.00 64.85 308 TYR A CA 1
ATOM 2176 C C . TYR A 1 282 ? -43.269 -54.164 117.868 1.00 63.37 308 TYR A C 1
ATOM 2177 O O . TYR A 1 282 ? -43.520 -53.394 118.798 1.00 56.59 308 TYR A O 1
ATOM 2186 N N . THR A 1 283 ? -43.241 -55.490 118.009 1.00 62.51 309 THR A N 1
ATOM 2187 C CA . THR A 1 283 ? -43.418 -56.159 119.294 1.00 65.49 309 THR A CA 1
ATOM 2188 C C . THR A 1 283 ? -42.516 -57.383 119.358 1.00 62.40 309 THR A C 1
ATOM 2189 O O . THR A 1 283 ? -42.490 -58.183 118.420 1.00 64.12 309 THR A O 1
ATOM 2193 N N . CYS A 1 284 ? -41.797 -57.534 120.467 1.00 64.27 310 CYS A N 1
ATOM 2194 C CA . CYS A 1 284 ? -40.900 -58.665 120.678 1.00 63.55 310 CYS A CA 1
ATOM 2195 C C . CYS A 1 284 ? -41.552 -59.690 121.603 1.00 65.22 310 CYS A C 1
ATOM 2196 O O . CYS A 1 284 ? -41.994 -59.345 122.704 1.00 64.56 310 CYS A O 1
ATOM 2199 N N . THR A 1 285 ? -41.607 -60.948 121.151 1.00 68.36 311 THR A N 1
ATOM 2200 C CA . THR A 1 285 ? -42.112 -62.071 121.943 1.00 60.48 311 THR A CA 1
ATOM 2201 C C . THR A 1 285 ? -40.920 -62.824 122.520 1.00 62.71 311 THR A C 1
ATOM 2202 O O . THR A 1 285 ? -40.189 -63.499 121.786 1.00 63.12 311 THR A O 1
ATOM 2206 N N . CYS A 1 286 ? -40.734 -62.728 123.831 1.00 58.79 312 CYS A N 1
ATOM 2207 C CA . CYS A 1 286 ? -39.507 -63.214 124.437 1.00 60.96 312 CYS A CA 1
ATOM 2208 C C . CYS A 1 286 ? -39.483 -64.733 124.526 1.00 62.96 312 CYS A C 1
ATOM 2209 O O . CYS A 1 286 ? -40.521 -65.401 124.568 1.00 63.67 312 CYS A O 1
ATOM 2212 N N . ARG A 1 287 ? -38.272 -65.270 124.532 1.00 62.66 313 ARG A N 1
ATOM 2213 C CA . ARG A 1 287 ? -38.022 -66.639 124.939 1.00 60.26 313 ARG A CA 1
ATOM 2214 C C . ARG A 1 287 ? -38.169 -66.747 126.452 1.00 65.52 313 ARG A C 1
ATOM 2215 O O . ARG A 1 287 ? -38.192 -65.730 127.152 1.00 65.11 313 ARG A O 1
ATOM 2223 N N . PRO A 1 288 ? -38.272 -67.967 126.989 1.00 64.44 314 PRO A N 1
ATOM 2224 C CA . PRO A 1 288 ? -38.359 -68.119 128.450 1.00 66.36 314 PRO A CA 1
ATOM 2225 C C . PRO A 1 288 ? -37.171 -67.472 129.150 1.00 63.88 314 PRO A C 1
ATOM 2226 O O . PRO A 1 288 ? -36.013 -67.686 128.778 1.00 59.96 314 PRO A O 1
ATOM 2230 N N . GLY A 1 289 ? -37.470 -66.659 130.158 1.00 57.10 315 GLY A N 1
ATOM 2231 C CA . GLY A 1 289 ? -36.449 -66.030 130.970 1.00 62.11 315 GLY A CA 1
ATOM 2232 C C . GLY A 1 289 ? -36.061 -64.623 130.578 1.00 63.12 315 GLY A C 1
ATOM 2233 O O . GLY A 1 289 ? -35.115 -64.079 131.158 1.00 62.76 315 GLY A O 1
ATOM 2234 N N . TYR A 1 290 ? -36.758 -64.014 129.622 1.00 64.34 316 TYR A N 1
ATOM 2235 C CA . TYR A 1 290 ? -36.387 -62.709 129.107 1.00 63.54 316 TYR A CA 1
ATOM 2236 C C . TYR A 1 290 ? -37.600 -61.797 129.102 1.00 66.78 316 TYR A C 1
ATOM 2237 O O . TYR A 1 290 ? -38.740 -62.241 128.927 1.00 62.60 316 TYR A O 1
ATOM 2246 N N . THR A 1 291 ? -37.337 -60.514 129.325 1.00 67.59 317 THR A N 1
ATOM 2247 C CA . THR A 1 291 ? -38.379 -59.500 129.332 1.00 68.03 317 THR A CA 1
ATOM 2248 C C . THR A 1 291 ? -37.787 -58.210 128.775 1.00 73.45 317 THR A C 1
ATOM 2249 O O . THR A 1 291 ? -36.602 -58.140 128.426 1.00 66.27 317 THR A O 1
ATOM 2253 N N . GLY A 1 292 ? -38.627 -57.191 128.684 1.00 72.18 318 GLY A N 1
ATOM 2254 C CA . GLY A 1 292 ? -38.242 -55.913 128.127 1.00 66.36 318 GLY A CA 1
ATOM 2255 C C . GLY A 1 292 ? -38.916 -55.654 126.791 1.00 68.80 318 GLY A C 1
ATOM 2256 O O . GLY A 1 292 ? -39.610 -56.499 126.222 1.00 65.35 318 GLY A O 1
ATOM 2257 N N . VAL A 1 293 ? -38.699 -54.435 126.300 1.00 69.45 319 VAL A N 1
ATOM 2258 C CA . VAL A 1 293 ? -39.243 -54.046 125.002 1.00 69.04 319 VAL A CA 1
ATOM 2259 C C . VAL A 1 293 ? -38.662 -54.921 123.894 1.00 63.74 319 VAL A C 1
ATOM 2260 O O . VAL A 1 293 ? -39.392 -55.463 123.056 1.00 60.87 319 VAL A O 1
ATOM 2264 N N . ASP A 1 294 ? -37.347 -55.114 123.913 1.00 62.15 320 ASP A N 1
ATOM 2265 C CA . ASP A 1 294 ? -36.633 -55.906 122.925 1.00 67.72 320 ASP A CA 1
ATOM 2266 C C . ASP A 1 294 ? -36.184 -57.254 123.477 1.00 65.00 320 ASP A C 1
ATOM 2267 O O . ASP A 1 294 ? -35.267 -57.870 122.920 1.00 61.07 320 ASP A O 1
ATOM 2272 N N . CYS A 1 295 ? -36.805 -57.714 124.564 1.00 64.76 321 CYS A N 1
ATOM 2273 C CA . CYS A 1 295 ? -36.397 -58.942 125.247 1.00 64.62 321 CYS A CA 1
ATOM 2274 C C . CYS A 1 295 ? -34.908 -58.917 125.583 1.00 63.95 321 CYS A C 1
ATOM 2275 O O . CYS A 1 295 ? -34.205 -59.925 125.480 1.00 59.05 321 CYS A O 1
ATOM 2278 N N . GLU A 1 296 ? -34.421 -57.743 125.986 1.00 65.65 322 GLU A N 1
ATOM 2279 C CA . GLU A 1 296 ? -33.018 -57.576 126.337 1.00 67.37 322 GLU A CA 1
ATOM 2280 C C . GLU A 1 296 ? -32.750 -57.768 127.822 1.00 68.91 322 GLU A C 1
ATOM 2281 O O . GLU A 1 296 ? -31.583 -57.836 128.216 1.00 74.78 322 GLU A O 1
ATOM 2287 N N . LEU A 1 297 ? -33.790 -57.872 128.648 1.00 71.99 323 LEU A N 1
ATOM 2288 C CA . LEU A 1 297 ? -33.640 -58.000 130.093 1.00 74.34 323 LEU A CA 1
ATOM 2289 C C . LEU A 1 297 ? -33.901 -59.438 130.517 1.00 72.62 323 LEU A C 1
ATOM 2290 O O . LEU A 1 297 ? -34.890 -60.046 130.091 1.00 75.69 323 LEU A O 1
ATOM 2295 N N . GLU A 1 298 ? -33.026 -59.970 131.367 1.00 69.35 324 GLU A N 1
ATOM 2296 C CA . GLU A 1 298 ? -33.160 -61.334 131.860 1.00 70.99 324 GLU A CA 1
ATOM 2297 C C . GLU A 1 298 ? -34.057 -61.365 133.093 1.00 76.70 324 GLU A C 1
ATOM 2298 O O . GLU A 1 298 ? -33.844 -60.607 134.046 1.00 74.68 324 GLU A O 1
ATOM 2304 N N . LEU A 1 299 ? -35.061 -62.238 133.066 1.00 76.77 325 LEU A N 1
ATOM 2305 C CA . LEU A 1 299 ? -35.952 -62.428 134.207 1.00 71.28 325 LEU A CA 1
ATOM 2306 C C . LEU A 1 299 ? -35.232 -63.204 135.306 1.00 71.39 325 LEU A C 1
ATOM 2307 O O . LEU A 1 299 ? -35.281 -62.836 136.481 1.00 77.99 325 LEU A O 1
#

B-factor: mean 49.46, std 12.19, range [27.32, 98.04]

CATH classification: 2.60.40.3510 (+2 more: 2.10.25.140, 2.10.25.10)

Secondary structure (DSSP, 8-state):
-EEEEEEEEEEE-TT-B-TTSPBPSSS-EEEEEEEEEE--SS------TTEEEE----EESSEEPPTTSTTSTTS-EEEEESS---SEEEEEEEEEE-SSS--STTTS-GGGEEEEEEEEEE--SSSPPEEEEEE-SS-EEEEEEEEEPPTTEESTT--EE---EEETTEEEEE-TTS-EEEPTTEESTTS-EEPPPTT--TTTEE-SSTT--EEPTTEESTTS-EEPPPTT-SSEE-SSTT--EEPTTEETTTT-EES-HHHHH----TT-EEEEETTTEEEEEPPTTEESSSS-EE-

Solvent-accessible surface area: 18097 Å² total; per-residue (Å²): 43,4,10,0,11,0,26,2,42,40,0,39,0,128,162,6,20,10,64,80,50,142,86,9,150,116,4,0,100,0,1,1,45,1,18,0,10,74,93,72,90,113,97,43,134,41,109,38,69,10,28,94,38,58,3,71,55,4,16,58,47,42,25,75,17,150,98,126,12,30,0,1,39,210,69,30,5,95,5,94,12,143,83,90,27,56,19,58,0,9,0,25,0,33,2,28,12,4,83,44,151,53,54,146,80,146,49,17,59,119,58,3,42,5,10,116,8,45,9,81,11,88,26,81,43,30,129,133,77,74,115,48,82,60,96,38,128,88,9,79,1,80,0,3,12,38,0,26,27,52,131,59,82,50,42,126,86,2,94,128,116,4,132,141,95,106,64,152,126,0,13,28,66,33,70,131,82,3,63,57,44,51,45,126,24,32,53,30,140,128,1,90,104,31,88,43,65,105,55,21,52,164,128,17,6,89,18,72,125,36,72,48,20,72,44,112,125,3,55,76,34,212,60,0,83,96,15,54,40,76,134,29,21,175,73,13,82,26,90,75,37,110,76,30,84,43,60,176,22,36,13,44,156,88,0,64,104,44,109,49,63,14,97,75,100,84,18,26,109,66,46,19,90,38,54,80,32,86,162,198,55,39,70,15,85,44,143,131,38,62,55,32,102,28,0,69,99,141,160

Nearest PDB structures (foldseek):
  5mvx-assembly1_A  TM=1.003E+00  e=1.862E-64  Homo sapiens
  4xlw-assembly3_F  TM=7.482E-01  e=1.030E-41  Rattus norvegicus
  4xl1-assembly3_E  TM=8.517E-01  e=3.372E-37  Rattus norvegicus
  5uk5-assembly1_B  TM=6.797E-01  e=4.793E-36  Rattus norvegicus
  4cc1-assembly2_B  TM=5.031E-01  e=5.248E-37  Homo sapiens

Radius of gyration: 43.74 Å; Cα contacts (8 Å, |Δi|>4): 686; chains: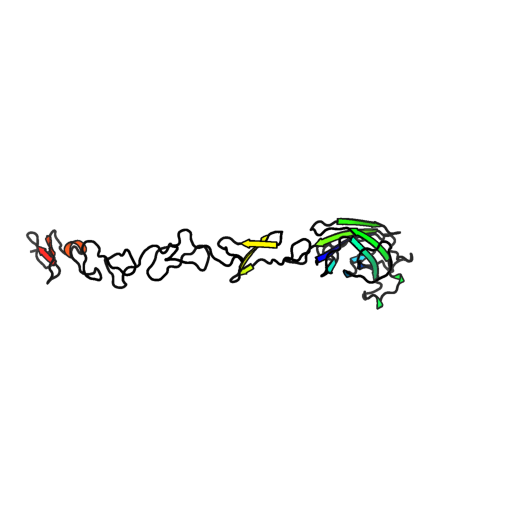 1; bounding box: 90×76×110 Å

InterPro domains:
  IPR000152 EGF-type aspartate/asparagine hydroxylation site [PS00010] (339-350)
  IPR000742 EGF-like domain [PF00008] (292-318)
  IPR000742 EGF-like domain [PF00008] (328-357)
  IPR000742 EGF-like domain [PF00008] (366-398)
  IPR000742 EGF-like domain [PF00008] (406-435)
  IPR000742 EGF-like domain [PF00008] (444-474)
  IPR000742 EGF-like domain [PS00022] (239-250)
  IPR000742 EGF-like domain [PS00022] (270-281)
  IPR000742 EGF-like domain [PS00022] (310-321)
  IPR000742 EGF-like domain [PS00022] (348-359)
  IPR000742 EGF-like domain [PS00022] (388-399)
  IPR000742 EGF-like domain [PS00022] (426-437)
  IPR000742 EGF-like domain [PS00022] (464-475)
  IPR000742 EGF-like domain [PS00022] (506-517)
  IPR000742 EGF-like domain [PS01186] (270-281)
  IPR000742 EGF-like domain [PS01186] (310-321)
  IPR000742 EGF-like domain [PS01186] (348-359)
  IPR000742 EGF-like domain [PS01186] (426-437)
  IPR000742 EGF-like domain [PS01186] (464-475)
  IPR000742 EGF-like domain [PS01186] (506-517)

Foldseek 3Di:
DWKKWKAWFWKAQPQQAFPVRHHDVVFFQKKKKKAKDADDPDDDDDHRHQDMDIFGRQDTHIDTGDCPGDRHPVHTDIRDDDDADPQKIKMKMWIFGDNDRDPDPVPDDPRRTRDIDIDIGGAFADDDWDWDKDDDDRMITTMTMHIYHDPQFADRRSPAGADADPDQQAAFHADRRRATDHDPQFDDRRRNHGDEAPLQDPPQWDDNHGHATHGDPQADDRNRQAGDAAPLADQAGDDGHNAGHHDPQADDRRRHHGNCLCVVPVQADPPWDWDADPVPGIQTHEDPQFDDRRSPHGD